Protein AF-A0A9W8P048-F1 (afdb_monomer)

Foldseek 3Di:
DDADPNFDKDWDWDQDQPPP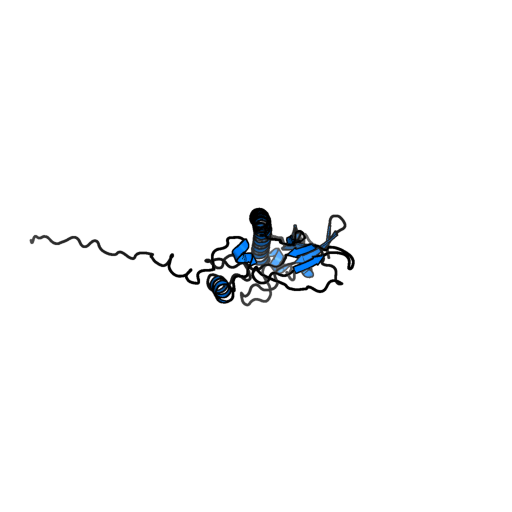DRRQAQVRRVVQLVLQVVVLVVCQVVVVVLVVLCVVLVNDDDPQEDEFDKDKDKDDCDPVFDDVVNVDGNVSLVPDDPVRSIHIIMITGDADPPWDFPDDDDDDPFGWTFADDPPDHTHTYTHPGADEACVQPSGRRHPHVVVVLVCLVPDDDDVSCVSSVHDRRDSPPPPPPPPPPPDPDDDDDDDDDDD

Sequence (211 aa):
MIIIDSKEWAAKRFWNVGDGDHLVSPNRNHSEIVNEVIRLCQLGRLLSAFMDQAKESQVSISTDLKVTDFRVAFEDPGQNGPSPASGVSDLVYTGLDPTKQYITWLLEPMRPKALATTKWSVFADLQTTRSGGVTGSGDYVLFDIMTHTLAGQSGVGDHGLEGIQKFCDMHVCSNKCKNLGLSPISRTLAAENSDCGDSDNDSDSQNKTSL

pLDDT: mean 77.7, std 18.54, range [27.17, 96.06]

InterPro domains:
  IPR004166 Alpha-type protein kinase, alpha-kinase domain [PF02816] (121-177)
  IPR011009 Protein kinase-like domain superfamily [SSF56112] (118-186)

Radius of gyration: 24.64 Å; Cα contacts (8 Å, |Δi|>4): 268; chains: 1; bounding box: 80×26×81 Å

Nearest PDB structures (foldseek):
  4kuj-assembly2_B  TM=5.713E-01  e=3.424E-02  Entamoeba histolytica HM-1:IMSS-B

Structure (mmCIF, N/CA/C/O backbone):
data_AF-A0A9W8P048-F1
#
_entry.id   AF-A0A9W8P048-F1
#
loop_
_atom_site.group_PDB
_atom_site.id
_atom_site.type_symbol
_atom_site.label_atom_id
_atom_site.label_alt_id
_atom_site.label_comp_id
_atom_site.label_asym_id
_atom_site.label_entity_id
_atom_site.label_seq_id
_atom_site.pdbx_PDB_ins_code
_atom_site.Cartn_x
_atom_site.Cartn_y
_atom_site.Cartn_z
_atom_site.occupancy
_atom_site.B_iso_or_equiv
_atom_site.auth_seq_id
_atom_site.auth_comp_id
_atom_site.auth_asym_id
_atom_site.auth_atom_id
_atom_site.pdbx_PDB_model_num
ATOM 1 N N . MET A 1 1 ? 19.706 -4.590 0.541 1.00 70.88 1 MET A N 1
ATOM 2 C CA . MET A 1 1 ? 19.605 -3.801 1.785 1.00 70.88 1 MET A CA 1
ATOM 3 C C . MET A 1 1 ? 20.096 -2.410 1.460 1.00 70.88 1 MET A C 1
ATOM 5 O O . MET A 1 1 ? 21.171 -2.307 0.883 1.00 70.88 1 MET A O 1
ATOM 9 N N . ILE A 1 2 ? 19.305 -1.382 1.744 1.00 85.56 2 ILE A N 1
ATOM 10 C CA . ILE A 1 2 ? 19.664 0.019 1.489 1.00 85.56 2 ILE A CA 1
ATOM 11 C C . ILE A 1 2 ? 19.778 0.708 2.849 1.00 85.56 2 ILE A C 1
ATOM 13 O O . ILE A 1 2 ? 18.962 0.437 3.726 1.00 85.56 2 ILE A O 1
ATOM 17 N N . ILE A 1 3 ? 20.781 1.561 3.051 1.00 89.44 3 ILE A N 1
ATOM 18 C CA . ILE A 1 3 ? 20.927 2.335 4.290 1.00 89.44 3 ILE A CA 1
ATOM 19 C C . ILE A 1 3 ? 20.571 3.788 3.985 1.00 89.44 3 ILE A C 1
ATOM 21 O O . ILE A 1 3 ? 21.179 4.397 3.108 1.00 89.44 3 ILE A O 1
ATOM 25 N N . ILE A 1 4 ? 19.581 4.332 4.695 1.00 88.50 4 ILE A N 1
ATOM 26 C CA . ILE A 1 4 ? 19.146 5.732 4.573 1.00 88.50 4 ILE A CA 1
ATOM 27 C C . ILE A 1 4 ? 18.871 6.257 5.980 1.00 88.50 4 ILE A C 1
ATOM 29 O O . ILE A 1 4 ? 18.197 5.585 6.762 1.00 88.50 4 ILE A O 1
ATOM 33 N N . ASP A 1 5 ? 19.405 7.435 6.309 1.00 90.56 5 ASP A N 1
ATOM 34 C CA . ASP A 1 5 ? 19.297 8.074 7.631 1.00 90.56 5 ASP A CA 1
ATOM 35 C C . ASP A 1 5 ? 19.736 7.148 8.787 1.00 90.56 5 ASP A C 1
ATOM 37 O O . ASP A 1 5 ? 19.099 7.074 9.838 1.00 90.56 5 ASP A O 1
ATOM 41 N N . SER A 1 6 ? 20.810 6.381 8.556 1.00 88.81 6 SER A N 1
ATOM 42 C CA . SER A 1 6 ? 21.342 5.333 9.449 1.00 88.81 6 SER A CA 1
ATOM 43 C C . SER A 1 6 ? 20.362 4.199 9.806 1.00 88.81 6 SER A C 1
ATOM 45 O O . SER A 1 6 ? 20.636 3.420 10.717 1.00 88.81 6 SER A O 1
ATOM 47 N N . LYS A 1 7 ? 19.245 4.060 9.078 1.00 87.94 7 LYS A N 1
ATOM 48 C CA . LYS A 1 7 ? 18.316 2.922 9.165 1.00 87.94 7 LYS A CA 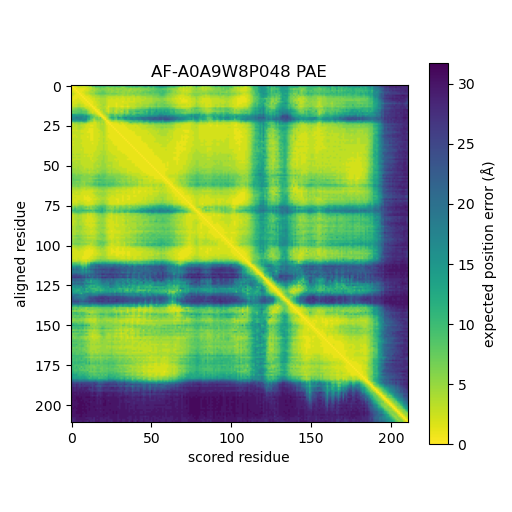1
ATOM 49 C C . LYS A 1 7 ? 18.543 1.948 8.006 1.00 87.94 7 LYS A C 1
ATOM 51 O O . LYS A 1 7 ? 18.826 2.375 6.887 1.00 87.94 7 LYS A O 1
ATOM 56 N N . GLU A 1 8 ? 18.349 0.654 8.253 1.00 91.50 8 GLU A N 1
ATOM 57 C CA . GLU A 1 8 ? 18.292 -0.373 7.206 1.00 91.50 8 GLU A CA 1
ATOM 58 C C . GLU A 1 8 ? 16.889 -0.451 6.587 1.00 91.50 8 GLU A C 1
ATOM 60 O O . GLU A 1 8 ? 15.885 -0.530 7.297 1.00 91.50 8 GLU A O 1
ATOM 65 N N . TRP A 1 9 ? 16.831 -0.485 5.256 1.00 92.81 9 TRP A N 1
ATOM 66 C CA . TRP A 1 9 ? 15.609 -0.595 4.465 1.00 92.81 9 TRP A CA 1
ATOM 67 C C . TRP A 1 9 ? 15.643 -1.842 3.571 1.00 92.81 9 TRP A C 1
ATOM 69 O O . TRP A 1 9 ? 16.649 -2.156 2.914 1.00 92.81 9 TRP A O 1
ATOM 79 N N . ALA A 1 10 ? 14.510 -2.537 3.525 1.00 91.62 10 ALA A N 1
ATOM 80 C CA . ALA A 1 10 ? 14.204 -3.571 2.552 1.00 91.62 10 ALA A CA 1
ATOM 81 C C . ALA A 1 10 ? 13.553 -2.922 1.323 1.00 91.62 10 ALA A C 1
ATOM 83 O O . ALA A 1 10 ? 12.590 -2.172 1.461 1.00 91.62 10 ALA A O 1
ATOM 84 N N . ALA A 1 11 ? 14.074 -3.219 0.131 1.00 92.88 11 ALA A N 1
ATOM 85 C CA . ALA A 1 11 ? 13.483 -2.791 -1.131 1.00 92.88 11 ALA A CA 1
ATOM 86 C C . ALA A 1 11 ? 12.572 -3.902 -1.673 1.00 92.88 11 ALA A C 1
ATOM 88 O O . ALA A 1 11 ? 13.010 -5.043 -1.834 1.00 92.88 11 ALA A O 1
ATOM 89 N N . LYS A 1 12 ? 11.312 -3.558 -1.934 1.00 91.62 12 LYS A N 1
ATOM 90 C CA . LYS A 1 12 ? 10.262 -4.410 -2.494 1.00 91.62 12 LYS A CA 1
ATOM 91 C C . LYS A 1 12 ? 9.943 -3.984 -3.927 1.00 91.62 12 LYS A C 1
ATOM 93 O O . LYS A 1 12 ? 9.902 -2.792 -4.238 1.00 91.62 12 LYS A O 1
ATOM 98 N N . ARG A 1 13 ? 9.642 -4.973 -4.766 1.00 91.00 13 ARG A N 1
ATOM 99 C CA . ARG A 1 13 ? 9.028 -4.822 -6.090 1.00 91.00 13 ARG A CA 1
ATOM 100 C C . ARG A 1 13 ? 8.081 -5.993 -6.348 1.00 91.00 13 ARG A C 1
ATOM 102 O O . ARG A 1 13 ? 8.223 -7.040 -5.716 1.00 91.00 13 ARG A O 1
ATOM 109 N N . PHE A 1 14 ? 7.164 -5.849 -7.296 1.00 88.62 14 PHE A N 1
ATOM 110 C CA . PHE A 1 14 ? 6.306 -6.950 -7.728 1.00 88.62 14 PHE A CA 1
ATOM 111 C C . PHE A 1 14 ? 7.073 -7.890 -8.673 1.00 88.62 14 PHE A C 1
ATOM 113 O O . PHE A 1 14 ? 7.832 -7.447 -9.547 1.00 88.62 14 PHE A O 1
ATOM 120 N N . TRP A 1 15 ? 6.883 -9.197 -8.470 1.00 80.81 15 TRP A N 1
ATOM 121 C CA . TRP A 1 15 ? 7.473 -10.271 -9.284 1.00 80.81 15 TRP A CA 1
ATOM 122 C C . TRP A 1 15 ? 6.462 -10.877 -10.270 1.00 80.81 15 TRP A C 1
ATOM 124 O O . TRP A 1 15 ? 6.792 -11.095 -11.430 1.00 80.81 15 TRP A O 1
ATOM 134 N N . ASN A 1 16 ? 5.217 -11.062 -9.823 1.00 81.44 16 ASN A N 1
ATOM 135 C CA . ASN A 1 16 ? 4.052 -11.506 -10.593 1.00 81.44 16 ASN A CA 1
ATOM 136 C C . ASN A 1 16 ? 2.813 -10.739 -10.077 1.00 81.44 16 ASN A C 1
ATOM 138 O O . ASN A 1 16 ? 2.794 -10.360 -8.903 1.00 81.44 16 ASN A O 1
ATOM 142 N N . VAL A 1 17 ? 1.809 -10.494 -10.930 1.00 82.06 17 VAL A N 1
ATOM 143 C CA . VAL A 1 17 ? 0.556 -9.792 -10.556 1.00 82.06 17 VAL A CA 1
ATOM 144 C C . VAL A 1 17 ? -0.716 -10.565 -10.945 1.00 82.06 17 VAL A C 1
ATOM 146 O O . VAL A 1 17 ? -1.789 -9.975 -11.038 1.00 82.06 17 VAL A O 1
ATOM 149 N N . GLY A 1 18 ? -0.615 -11.882 -11.159 1.00 76.06 18 GLY A N 1
ATOM 150 C CA . GLY A 1 18 ? -1.744 -12.752 -11.527 1.00 76.06 18 GLY A CA 1
ATOM 151 C C . GLY A 1 18 ? -2.111 -12.779 -13.019 1.00 76.06 18 GLY A C 1
ATOM 152 O O . GLY A 1 18 ? -3.047 -13.472 -13.398 1.00 76.06 18 GLY A O 1
ATOM 153 N N . ASP A 1 19 ? -1.359 -12.081 -13.869 1.00 75.56 19 ASP A N 1
ATOM 154 C CA . ASP A 1 19 ? -1.543 -11.956 -15.325 1.00 75.56 19 ASP A CA 1
ATOM 155 C C . ASP A 1 19 ? -0.954 -13.118 -16.154 1.00 75.56 19 ASP A C 1
ATOM 157 O O . ASP A 1 19 ? -1.107 -13.159 -17.371 1.00 75.56 19 ASP A O 1
ATOM 161 N N . GLY A 1 20 ? -0.321 -14.091 -15.494 1.00 68.31 20 GLY A N 1
ATOM 162 C CA . GLY A 1 20 ? 0.263 -15.292 -16.104 1.00 68.31 20 GLY A CA 1
ATOM 163 C C . GLY A 1 20 ? 1.777 -15.216 -16.317 1.00 68.31 20 GLY A C 1
ATOM 164 O O . GLY A 1 20 ? 2.446 -16.244 -16.218 1.00 68.31 20 GLY A O 1
ATOM 165 N N . ASP A 1 21 ? 2.337 -14.019 -16.499 1.00 68.00 21 ASP A N 1
ATOM 166 C CA . ASP A 1 21 ? 3.779 -13.823 -16.679 1.00 68.00 21 ASP A CA 1
ATOM 167 C C . ASP A 1 21 ? 4.545 -13.801 -15.348 1.00 68.00 21 ASP A C 1
ATOM 169 O O . ASP A 1 21 ? 4.159 -13.166 -14.367 1.00 68.00 21 ASP A O 1
ATOM 173 N N . HIS A 1 22 ? 5.698 -14.467 -15.303 1.00 68.12 22 HIS A N 1
ATOM 174 C CA . HIS A 1 22 ? 6.568 -14.496 -14.118 1.00 68.12 22 HIS A CA 1
ATOM 175 C C . HIS A 1 22 ? 7.505 -13.278 -13.996 1.00 68.12 22 HIS A C 1
ATOM 177 O O . HIS A 1 22 ? 8.418 -13.310 -13.173 1.00 68.12 22 HIS A O 1
ATOM 183 N N . LEU A 1 23 ? 7.320 -12.231 -14.810 1.00 76.75 23 LEU A N 1
ATOM 184 C CA . LEU A 1 23 ? 8.153 -11.028 -14.778 1.00 76.75 23 LEU A CA 1
ATOM 185 C C . LEU A 1 23 ? 7.333 -9.757 -15.041 1.00 76.75 23 LEU A C 1
ATOM 187 O O . LEU A 1 23 ? 7.048 -9.393 -16.179 1.00 76.75 23 LEU A O 1
ATOM 191 N N . VAL A 1 24 ? 7.013 -9.032 -13.972 1.00 86.25 24 VAL A N 1
ATOM 192 C CA . VAL A 1 24 ? 6.276 -7.760 -14.056 1.00 86.25 24 VAL A CA 1
ATOM 193 C C . VAL A 1 24 ? 7.135 -6.673 -14.714 1.00 86.25 24 VAL A C 1
ATOM 195 O O . VAL A 1 24 ? 8.222 -6.337 -14.226 1.00 86.25 24 VAL A O 1
ATOM 198 N N . SER A 1 25 ? 6.625 -6.075 -15.795 1.00 89.94 25 SER A N 1
ATOM 199 C CA . SER A 1 25 ? 7.308 -4.993 -16.519 1.00 89.94 25 SER A CA 1
ATOM 200 C C . SER A 1 25 ? 7.541 -3.750 -15.636 1.00 89.94 25 SER A C 1
ATOM 202 O O . SER A 1 25 ? 6.763 -3.511 -14.707 1.00 89.94 25 SER A O 1
ATOM 204 N N . PRO A 1 26 ? 8.568 -2.914 -15.906 1.00 92.06 26 PRO A N 1
ATOM 205 C CA . PRO A 1 26 ? 8.867 -1.736 -15.081 1.00 92.06 26 PRO A CA 1
ATOM 206 C C . PRO A 1 26 ? 7.666 -0.795 -14.894 1.00 92.06 26 PRO A C 1
ATOM 208 O O . PRO A 1 26 ? 7.371 -0.400 -13.766 1.00 92.06 26 PRO A O 1
ATOM 211 N N . ASN A 1 27 ? 6.907 -0.537 -15.967 1.00 91.38 27 ASN A N 1
ATOM 212 C CA . ASN A 1 27 ? 5.682 0.270 -15.930 1.00 91.38 27 ASN A CA 1
ATOM 213 C C . ASN A 1 27 ? 4.573 -0.369 -15.071 1.00 91.38 27 ASN A C 1
ATOM 215 O O . ASN A 1 27 ? 3.946 0.321 -14.270 1.00 91.38 27 ASN A O 1
ATOM 219 N N . ARG A 1 28 ? 4.339 -1.686 -15.189 1.00 91.19 28 ARG A N 1
ATOM 220 C CA . ARG A 1 28 ? 3.312 -2.392 -14.399 1.00 91.19 28 ARG A CA 1
ATOM 221 C C . ARG A 1 28 ? 3.686 -2.439 -12.911 1.00 91.19 28 ARG A C 1
ATOM 223 O O . ARG A 1 28 ? 2.830 -2.224 -12.058 1.00 91.19 28 ARG A O 1
ATOM 230 N N . ASN A 1 29 ? 4.969 -2.646 -12.609 1.00 93.38 29 ASN A N 1
ATOM 231 C CA . ASN A 1 29 ? 5.518 -2.605 -11.252 1.00 93.38 29 ASN A CA 1
ATOM 232 C C . ASN A 1 29 ? 5.404 -1.203 -10.632 1.00 93.38 29 ASN A C 1
ATOM 234 O O . ASN A 1 29 ? 5.044 -1.086 -9.465 1.00 93.38 29 ASN A O 1
ATOM 238 N N . HIS A 1 30 ? 5.652 -0.143 -11.411 1.00 94.00 30 HIS A N 1
ATOM 239 C CA . HIS A 1 30 ? 5.421 1.233 -10.972 1.00 94.00 30 HIS A CA 1
ATOM 240 C C . HIS A 1 30 ? 3.957 1.454 -10.560 1.00 94.00 30 HIS A C 1
ATOM 242 O O . HIS A 1 30 ? 3.711 1.923 -9.451 1.00 94.00 30 HIS A O 1
ATOM 248 N N . SER A 1 31 ? 2.988 1.055 -11.395 1.00 93.38 31 SER A N 1
ATOM 249 C CA . SER A 1 31 ? 1.559 1.178 -11.067 1.00 93.38 31 SER A CA 1
ATOM 250 C C . SER A 1 31 ? 1.174 0.446 -9.778 1.00 93.38 31 SER A C 1
ATOM 252 O O . SER A 1 31 ? 0.487 1.024 -8.943 1.00 93.38 31 SER A O 1
ATOM 254 N N . GLU A 1 32 ? 1.637 -0.789 -9.567 1.00 93.56 32 GLU A N 1
ATOM 255 C CA . GLU A 1 32 ? 1.292 -1.534 -8.345 1.00 93.56 32 GLU A CA 1
ATOM 256 C C . GLU A 1 32 ? 2.017 -1.023 -7.088 1.00 93.56 32 GLU A C 1
ATOM 258 O O . GLU A 1 32 ? 1.462 -1.090 -5.992 1.00 93.56 32 GLU A O 1
ATOM 263 N N . ILE A 1 33 ? 3.207 -0.421 -7.215 1.00 94.50 33 ILE A N 1
ATOM 264 C CA . ILE A 1 33 ? 3.838 0.299 -6.094 1.00 94.50 33 ILE A CA 1
ATOM 265 C C . ILE A 1 33 ? 3.066 1.584 -5.766 1.00 94.50 33 ILE A C 1
ATOM 267 O O . ILE A 1 33 ? 2.888 1.896 -4.590 1.00 94.50 33 ILE A O 1
ATOM 271 N N . VAL A 1 34 ? 2.559 2.309 -6.769 1.00 94.00 34 VAL A N 1
ATOM 272 C CA . VAL A 1 34 ? 1.671 3.464 -6.546 1.00 94.00 34 VAL A CA 1
ATOM 273 C C . VAL A 1 34 ? 0.373 3.028 -5.854 1.00 94.00 34 VAL A C 1
ATOM 275 O O . VAL A 1 34 ? -0.044 3.687 -4.901 1.00 94.00 34 VAL A O 1
ATOM 278 N N . ASN A 1 35 ? -0.215 1.893 -6.248 1.00 90.81 35 ASN A N 1
ATOM 279 C CA . ASN A 1 35 ? -1.375 1.309 -5.568 1.00 90.81 35 ASN A CA 1
ATOM 280 C C . ASN A 1 35 ? -1.072 0.994 -4.093 1.00 90.81 35 ASN A C 1
ATOM 282 O O . ASN A 1 35 ? -1.814 1.431 -3.215 1.00 90.81 35 ASN A O 1
ATOM 286 N N . GLU A 1 36 ? 0.040 0.314 -3.790 1.00 92.56 36 GLU A N 1
ATOM 287 C CA . GLU A 1 36 ? 0.414 -0.005 -2.403 1.00 92.56 36 GLU A CA 1
ATOM 288 C C . GLU A 1 36 ? 0.686 1.254 -1.563 1.00 92.56 36 GLU A C 1
ATOM 290 O O . GLU A 1 36 ? 0.221 1.354 -0.430 1.00 92.56 36 GLU A O 1
ATOM 295 N N . VAL A 1 37 ? 1.343 2.271 -2.129 1.00 93.62 37 VAL A N 1
ATOM 296 C CA . VAL A 1 37 ? 1.520 3.579 -1.473 1.00 93.62 37 VAL A CA 1
ATOM 297 C C . VAL A 1 37 ? 0.172 4.234 -1.158 1.00 93.62 37 VAL A C 1
ATOM 299 O O . VAL A 1 37 ? -0.015 4.759 -0.059 1.00 93.62 37 VAL A O 1
ATOM 302 N N . ILE A 1 38 ? -0.796 4.166 -2.078 1.00 91.31 38 ILE A N 1
ATOM 303 C CA . ILE A 1 38 ? -2.160 4.659 -1.844 1.00 91.31 38 ILE A CA 1
ATOM 304 C C . ILE A 1 38 ? -2.841 3.856 -0.724 1.00 91.31 38 ILE A C 1
ATOM 306 O O . ILE A 1 38 ? -3.434 4.471 0.167 1.00 91.31 38 ILE A O 1
ATOM 310 N N . ARG A 1 39 ? -2.714 2.521 -0.703 1.00 89.69 39 ARG A N 1
ATOM 311 C CA . ARG A 1 39 ? -3.262 1.656 0.360 1.00 89.69 39 ARG A CA 1
ATOM 312 C C . ARG A 1 39 ? -2.660 1.978 1.730 1.00 89.69 39 ARG A C 1
ATOM 314 O O . ARG A 1 39 ? -3.413 2.163 2.685 1.00 89.69 39 ARG A O 1
ATOM 321 N N . LEU A 1 40 ? -1.341 2.152 1.834 1.00 92.00 40 LEU A N 1
ATOM 322 C CA . LEU A 1 40 ? -0.666 2.550 3.078 1.00 92.00 40 LEU A CA 1
ATOM 323 C C . LEU A 1 40 ? -1.087 3.959 3.544 1.00 92.00 40 LEU A C 1
ATOM 325 O O . LEU A 1 40 ? -1.362 4.166 4.730 1.00 92.00 40 LEU A O 1
ATOM 329 N N . CYS A 1 41 ? -1.233 4.922 2.626 1.00 92.44 41 CYS A N 1
ATOM 330 C CA . CYS A 1 41 ? -1.775 6.250 2.940 1.00 92.44 41 CYS A CA 1
ATOM 331 C C . CYS A 1 41 ? -3.236 6.203 3.425 1.00 92.44 41 CYS A C 1
ATOM 333 O O . CYS A 1 41 ? -3.599 6.926 4.358 1.00 92.44 41 CYS A O 1
ATOM 335 N N . GLN A 1 42 ? -4.081 5.374 2.806 1.00 89.62 42 GLN A N 1
ATOM 336 C CA . GLN A 1 42 ? -5.472 5.170 3.218 1.00 89.62 42 GLN A CA 1
ATOM 337 C C . GLN A 1 42 ? -5.545 4.502 4.595 1.00 89.62 42 GLN A C 1
ATOM 339 O O . GLN A 1 42 ? -6.267 4.992 5.464 1.00 89.62 42 GLN A O 1
ATOM 344 N N . LEU A 1 43 ? -4.744 3.458 4.833 1.00 90.19 43 LEU A N 1
ATOM 345 C CA . LEU A 1 43 ? -4.640 2.773 6.121 1.00 90.19 43 LEU A CA 1
ATOM 346 C C . LEU A 1 43 ? -4.257 3.735 7.250 1.00 90.19 43 LEU A C 1
ATOM 348 O O . LEU A 1 43 ? -4.869 3.684 8.311 1.00 90.19 43 LEU A O 1
ATOM 352 N N . GLY A 1 44 ? -3.308 4.650 7.024 1.00 91.50 44 GLY A N 1
ATOM 353 C CA . GLY A 1 44 ? -2.923 5.652 8.026 1.00 91.50 44 GLY A CA 1
ATOM 354 C C . GLY A 1 44 ? -4.081 6.570 8.433 1.00 91.50 44 GLY A C 1
ATOM 355 O O . GLY A 1 44 ? -4.287 6.826 9.620 1.00 91.50 44 GLY A O 1
ATOM 356 N N . ARG A 1 45 ? -4.888 7.013 7.460 1.00 91.56 45 ARG A N 1
ATOM 357 C CA . ARG A 1 45 ? -6.081 7.844 7.705 1.00 91.56 45 ARG A CA 1
ATOM 358 C C . ARG A 1 45 ? -7.186 7.062 8.418 1.00 91.56 45 ARG A C 1
ATOM 360 O O . ARG A 1 45 ? -7.753 7.561 9.387 1.00 91.56 45 ARG A O 1
ATOM 367 N N . LEU A 1 46 ? -7.460 5.836 7.967 1.00 90.88 46 LEU A N 1
ATOM 368 C CA . LEU A 1 46 ? -8.465 4.949 8.560 1.00 90.88 46 LEU A CA 1
ATOM 369 C C . LEU A 1 46 ? -8.094 4.547 9.993 1.00 90.88 46 LEU A C 1
ATOM 371 O O . LEU A 1 46 ? -8.962 4.538 10.859 1.00 90.88 46 LEU A O 1
ATOM 375 N N . LEU A 1 47 ? -6.813 4.275 10.264 1.00 91.25 47 LEU A N 1
ATOM 376 C CA . LEU A 1 47 ? -6.320 3.960 11.604 1.00 91.25 47 LEU A CA 1
ATOM 377 C C . LEU A 1 47 ? -6.464 5.156 12.554 1.00 91.25 47 LEU A C 1
ATOM 379 O O . LEU A 1 47 ? -6.901 4.957 13.682 1.00 91.25 47 LEU A O 1
ATOM 383 N N . SER A 1 48 ? -6.165 6.385 12.107 1.00 92.62 48 SER A N 1
ATOM 384 C CA . SER A 1 48 ? -6.404 7.589 12.922 1.00 92.62 48 SER A CA 1
ATOM 385 C C . SER A 1 48 ? -7.887 7.734 13.265 1.00 92.62 48 SER A C 1
ATOM 387 O O . SER A 1 48 ? -8.238 7.728 14.440 1.00 92.62 48 SER A O 1
ATOM 389 N N . ALA A 1 49 ? -8.766 7.747 12.256 1.00 92.00 49 ALA A N 1
ATOM 390 C CA . ALA A 1 49 ? -10.208 7.887 12.467 1.00 92.00 49 ALA A CA 1
ATOM 391 C C . ALA A 1 49 ? -10.791 6.770 13.357 1.00 92.00 49 ALA A C 1
ATOM 393 O O . ALA A 1 49 ? -11.669 7.021 14.178 1.00 92.00 49 ALA A O 1
ATOM 394 N N . PHE A 1 50 ? -10.270 5.543 13.246 1.00 91.81 50 PHE A N 1
ATOM 395 C CA . PHE A 1 50 ? -10.627 4.427 14.122 1.00 91.81 50 PHE A CA 1
ATOM 396 C C . PHE A 1 50 ? -10.175 4.640 15.576 1.00 91.81 50 PHE A C 1
ATOM 398 O O . PHE A 1 50 ? -10.938 4.338 16.492 1.00 91.81 50 PHE A O 1
ATOM 405 N N . MET A 1 51 ? -8.970 5.175 15.807 1.00 93.00 51 MET A N 1
ATOM 406 C CA . MET A 1 51 ? -8.489 5.518 17.153 1.00 93.00 51 MET A CA 1
ATOM 407 C C . MET A 1 51 ? -9.308 6.646 17.782 1.00 93.00 51 MET A C 1
ATOM 409 O O . MET A 1 51 ? -9.662 6.559 18.960 1.00 93.00 51 MET A O 1
ATOM 413 N N . ASP A 1 52 ? -9.640 7.673 17.001 1.00 93.62 52 ASP A N 1
ATOM 414 C CA . ASP A 1 52 ? -10.454 8.802 17.448 1.00 93.62 52 ASP A CA 1
ATOM 415 C C . ASP A 1 52 ? -11.881 8.337 17.802 1.00 93.62 52 ASP A C 1
ATOM 417 O O . ASP A 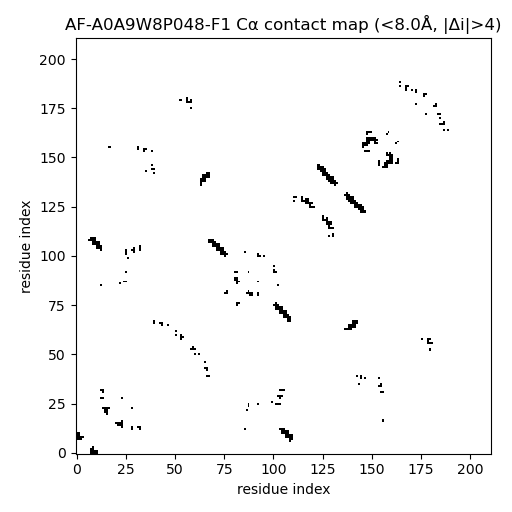1 52 ? -12.322 8.532 18.937 1.00 93.62 52 ASP A O 1
ATOM 421 N N . GLN A 1 53 ? -12.542 7.575 16.919 1.00 93.19 53 GLN A N 1
ATOM 422 C CA . GLN A 1 53 ? -13.846 6.955 17.199 1.00 93.19 53 GLN A CA 1
ATOM 423 C C . GLN A 1 53 ? -13.795 6.026 18.422 1.00 93.19 53 GLN A C 1
ATOM 425 O O . GLN A 1 53 ? -14.711 6.036 19.246 1.00 93.19 53 GLN A O 1
ATOM 430 N N . ALA A 1 54 ? -12.742 5.217 18.576 1.00 92.81 54 ALA A N 1
ATOM 431 C CA . ALA A 1 54 ? -12.593 4.322 19.722 1.00 92.81 54 ALA A CA 1
ATOM 432 C C . ALA A 1 54 ? -12.458 5.088 21.043 1.00 92.81 54 ALA A C 1
ATOM 434 O O . ALA A 1 54 ? -13.081 4.712 22.037 1.00 92.81 54 ALA A O 1
ATOM 435 N N . LYS A 1 55 ? -11.701 6.188 21.043 1.00 93.44 55 LYS A N 1
ATOM 436 C CA . LYS A 1 55 ? -11.531 7.089 22.186 1.00 93.44 55 LYS A CA 1
ATOM 437 C C . LYS A 1 55 ? -12.843 7.780 22.567 1.00 93.44 55 LYS A C 1
ATOM 439 O O . LYS A 1 55 ? -13.189 7.785 23.746 1.00 93.44 55 LYS A O 1
ATOM 444 N N . GLU A 1 56 ? -13.587 8.308 21.595 1.00 94.12 56 GLU A N 1
ATOM 445 C CA . GLU A 1 56 ? -14.914 8.907 21.816 1.00 94.12 56 GLU A CA 1
ATOM 446 C C . GLU A 1 56 ? -15.920 7.883 22.357 1.00 94.12 56 GLU A C 1
ATOM 448 O O . GLU A 1 56 ? -16.632 8.151 23.323 1.00 94.12 56 GLU A O 1
ATOM 453 N N . SER A 1 57 ? -15.901 6.667 21.807 1.00 93.75 57 SER A N 1
ATOM 454 C CA . SER A 1 57 ? -16.766 5.550 22.218 1.00 93.75 57 SER A CA 1
ATOM 455 C C . SER A 1 57 ? -16.301 4.848 23.509 1.00 93.75 57 SER A C 1
ATOM 457 O O . SER A 1 57 ? -16.870 3.828 23.898 1.00 93.75 57 SER A O 1
ATOM 459 N N . GLN A 1 58 ? -15.239 5.343 24.159 1.00 93.25 58 GLN A N 1
ATOM 460 C CA . GLN A 1 58 ? -14.599 4.756 25.350 1.00 93.25 58 GLN A CA 1
ATOM 461 C C . GLN A 1 58 ? -14.173 3.277 25.187 1.00 93.25 58 GLN A C 1
ATOM 463 O O . GLN A 1 58 ? -14.042 2.524 26.157 1.00 93.25 58 GLN A O 1
ATOM 468 N N . VAL A 1 59 ? -13.913 2.841 23.952 1.00 91.62 59 VAL A N 1
ATOM 469 C CA . VAL A 1 59 ? -13.473 1.483 23.626 1.00 91.62 59 VAL A CA 1
ATOM 470 C C . VAL A 1 59 ? -11.959 1.387 23.755 1.00 91.62 59 VAL A C 1
ATOM 472 O O . VAL A 1 59 ? -11.212 1.956 22.967 1.00 91.62 59 VAL A O 1
ATOM 475 N N . SER A 1 60 ? -11.492 0.584 24.713 1.00 89.81 60 SER A N 1
ATOM 476 C CA . SER A 1 60 ? -10.068 0.260 24.833 1.00 89.81 60 SER A CA 1
ATOM 477 C C . SER A 1 60 ? -9.554 -0.437 23.562 1.00 89.81 60 SER A C 1
ATOM 479 O O . SER A 1 60 ? -9.976 -1.552 23.224 1.00 89.81 60 SER A O 1
ATOM 481 N N . ILE A 1 61 ? -8.635 0.237 22.874 1.00 87.19 61 ILE A N 1
ATOM 482 C CA . ILE A 1 61 ? -7.858 -0.214 21.715 1.00 87.19 61 ILE A CA 1
ATOM 483 C C . ILE A 1 61 ? -6.370 -0.019 22.049 1.00 87.19 61 ILE A C 1
ATOM 485 O O . ILE A 1 61 ? -6.018 0.814 22.885 1.00 87.19 61 ILE A O 1
ATOM 489 N N . SER A 1 62 ? -5.501 -0.822 21.436 1.00 84.81 62 SER A N 1
ATOM 490 C CA . SER A 1 62 ? -4.058 -0.792 21.684 1.00 84.81 62 SER A CA 1
ATOM 491 C C . SER A 1 62 ? -3.421 0.439 21.028 1.00 84.81 62 SER A C 1
ATOM 493 O O . SER A 1 62 ? -3.419 0.556 19.805 1.00 84.81 62 SER A O 1
ATOM 495 N N . THR A 1 63 ? -2.890 1.373 21.823 1.00 82.50 63 THR A N 1
ATOM 496 C CA . THR A 1 63 ? -2.333 2.662 21.350 1.00 82.50 63 THR A CA 1
ATOM 497 C C . THR A 1 63 ? -0.954 2.546 20.686 1.00 82.50 63 THR A C 1
ATOM 499 O O . THR A 1 63 ? -0.327 3.549 20.357 1.00 82.50 63 THR A O 1
ATOM 502 N N . ASP A 1 64 ? -0.458 1.322 20.539 1.00 83.88 64 ASP A N 1
ATOM 503 C CA . ASP A 1 64 ? 0.826 0.932 19.960 1.00 83.88 64 ASP A CA 1
ATOM 504 C C . ASP A 1 64 ? 0.684 0.386 18.520 1.00 83.88 64 ASP A C 1
ATOM 506 O O . ASP A 1 64 ? 1.681 0.050 17.881 1.00 83.88 64 ASP A O 1
ATOM 510 N N . LEU A 1 65 ? -0.540 0.351 17.974 1.00 86.00 65 LEU A N 1
ATOM 511 C CA . LEU A 1 65 ? -0.816 0.095 16.555 1.00 86.00 65 LEU A CA 1
ATOM 512 C C . LEU A 1 65 ? -0.344 1.263 15.678 1.00 86.00 65 LEU A C 1
ATOM 514 O O . LEU A 1 65 ? -0.752 2.407 15.885 1.00 86.00 65 LEU A O 1
ATOM 518 N N . LYS A 1 66 ? 0.481 0.973 14.666 1.00 89.31 66 LYS A N 1
ATOM 519 C CA . LYS A 1 66 ? 1.039 1.963 13.726 1.00 89.31 66 LYS A CA 1
ATOM 520 C C . LYS A 1 66 ? 1.076 1.395 12.310 1.00 89.31 66 LYS A C 1
ATOM 522 O O . LYS A 1 66 ? 1.247 0.194 12.131 1.00 89.31 66 LYS A O 1
ATOM 527 N N . VAL A 1 67 ? 0.969 2.246 11.293 1.00 90.06 67 VAL A N 1
ATOM 528 C CA . VAL A 1 67 ? 1.306 1.860 9.908 1.00 90.06 67 VAL A CA 1
ATOM 529 C C . VAL A 1 67 ? 2.826 1.856 9.750 1.00 90.06 67 VAL A C 1
ATOM 531 O O . VAL A 1 67 ? 3.513 2.614 10.438 1.00 90.06 67 VAL A O 1
ATOM 534 N N . THR A 1 68 ? 3.367 1.006 8.876 1.00 90.69 68 THR A N 1
ATOM 535 C CA . THR A 1 68 ? 4.794 1.050 8.540 1.00 90.69 68 THR A CA 1
ATOM 536 C C . THR A 1 68 ? 5.207 2.420 7.988 1.00 90.69 68 THR A C 1
ATOM 538 O O . THR A 1 68 ? 4.502 3.028 7.185 1.00 90.69 68 THR A O 1
ATOM 541 N N . ASP A 1 69 ? 6.384 2.887 8.407 1.00 92.25 69 ASP A N 1
ATOM 542 C CA . ASP A 1 69 ? 7.153 3.897 7.670 1.00 92.25 69 ASP A CA 1
ATOM 543 C C . ASP A 1 69 ? 7.470 3.313 6.278 1.00 92.25 69 ASP A C 1
ATOM 545 O O . ASP A 1 69 ? 7.692 2.103 6.149 1.00 92.25 69 ASP A O 1
ATOM 549 N N . PHE A 1 70 ? 7.447 4.141 5.236 1.00 94.88 70 PHE A N 1
ATOM 550 C CA . PHE A 1 70 ? 7.742 3.716 3.870 1.00 94.88 70 PHE A CA 1
ATOM 551 C C . PHE A 1 70 ? 8.298 4.870 3.031 1.00 94.88 70 PHE A C 1
ATOM 553 O O . PHE A 1 70 ? 8.029 6.044 3.291 1.00 94.88 70 PHE A O 1
ATOM 560 N N . ARG A 1 71 ? 9.061 4.542 1.985 1.00 95.62 71 ARG A N 1
ATOM 561 C CA . ARG A 1 71 ? 9.521 5.502 0.967 1.00 95.62 71 ARG A CA 1
ATOM 562 C C . ARG A 1 71 ? 9.389 4.896 -0.424 1.00 95.62 71 ARG A C 1
ATOM 564 O O . ARG A 1 71 ? 9.520 3.688 -0.580 1.00 95.62 71 ARG A O 1
ATOM 571 N N . VAL A 1 72 ? 9.186 5.729 -1.439 1.00 96.00 72 VAL A N 1
ATOM 572 C CA . VAL A 1 72 ? 9.367 5.318 -2.839 1.00 96.00 72 VAL A CA 1
ATOM 573 C C . VAL A 1 72 ? 10.782 5.688 -3.256 1.00 96.00 72 VAL A C 1
ATOM 575 O O . VAL A 1 72 ? 11.223 6.810 -3.009 1.00 96.00 72 VAL A O 1
ATOM 578 N N . ALA A 1 73 ? 11.485 4.755 -3.886 1.00 95.31 73 ALA A N 1
ATOM 579 C CA . ALA A 1 73 ? 12.767 5.006 -4.526 1.00 95.31 73 ALA A CA 1
ATOM 580 C C . ALA A 1 73 ? 12.673 4.739 -6.030 1.00 95.31 73 ALA A C 1
ATOM 582 O O . ALA A 1 73 ? 11.932 3.864 -6.483 1.00 95.31 73 ALA A O 1
ATOM 583 N N . PHE A 1 74 ? 13.455 5.497 -6.791 1.00 94.12 74 PHE A N 1
ATOM 584 C CA . PHE A 1 74 ? 13.644 5.309 -8.220 1.00 94.12 74 PHE A CA 1
ATOM 585 C C . PHE A 1 74 ? 15.103 4.935 -8.441 1.00 94.12 74 PHE A C 1
ATOM 587 O O . PHE A 1 74 ? 16.008 5.668 -8.049 1.00 94.12 74 PHE A O 1
ATOM 594 N N . GLU A 1 75 ? 15.318 3.765 -9.021 1.00 92.44 75 GLU A N 1
ATOM 595 C CA . GLU A 1 75 ? 16.611 3.346 -9.532 1.00 92.44 75 GLU A CA 1
ATOM 596 C C . GLU A 1 75 ? 16.771 3.937 -10.936 1.00 92.44 75 GLU A C 1
ATOM 598 O O . GLU A 1 75 ? 15.958 3.653 -11.820 1.00 92.44 75 GLU A O 1
ATOM 603 N N . ASP A 1 76 ? 17.814 4.748 -11.117 1.00 87.62 76 ASP A N 1
ATOM 604 C CA . ASP A 1 76 ? 18.369 5.120 -12.420 1.00 87.62 76 ASP A CA 1
ATOM 605 C C . ASP A 1 76 ? 19.661 4.307 -12.640 1.00 87.62 76 ASP A C 1
ATOM 607 O O . ASP A 1 76 ? 20.711 4.641 -12.081 1.00 87.62 76 ASP A O 1
ATOM 611 N N . PRO A 1 77 ? 19.589 3.205 -13.406 1.00 81.94 77 PRO A N 1
ATOM 612 C CA . PRO A 1 77 ? 20.739 2.430 -13.871 1.00 81.94 77 PRO A CA 1
ATOM 613 C C . PRO A 1 77 ? 21.890 3.205 -14.533 1.00 81.94 77 PRO A C 1
ATOM 615 O O . PRO A 1 77 ? 23.028 2.718 -14.543 1.00 81.94 77 PRO A O 1
ATOM 618 N N . GLY A 1 78 ? 21.628 4.373 -15.130 1.00 79.69 78 GLY A N 1
ATOM 619 C CA . GLY A 1 78 ? 22.600 5.093 -15.950 1.00 79.69 78 GLY A CA 1
ATOM 620 C C . GLY A 1 78 ? 23.243 4.196 -17.019 1.00 79.69 78 GLY A C 1
ATOM 621 O O . GLY A 1 78 ? 22.555 3.545 -17.802 1.00 79.69 78 GLY A O 1
ATOM 622 N N . GLN A 1 79 ? 24.580 4.143 -17.042 1.00 76.12 79 GLN A N 1
ATOM 623 C CA . GLN A 1 79 ? 25.351 3.288 -17.963 1.00 76.12 79 GLN A CA 1
ATOM 624 C C . GLN A 1 79 ? 25.684 1.886 -17.416 1.00 76.12 79 GLN A C 1
ATOM 626 O O . GLN A 1 79 ? 26.291 1.098 -18.134 1.00 76.12 79 GLN A O 1
ATOM 631 N N . ASN A 1 80 ? 25.326 1.560 -16.168 1.00 83.81 80 ASN A N 1
ATOM 632 C CA . ASN A 1 80 ? 25.735 0.298 -15.531 1.00 83.81 80 ASN A CA 1
ATOM 633 C C . ASN A 1 80 ? 24.756 -0.869 -15.761 1.00 83.81 80 ASN A C 1
ATOM 635 O O . ASN A 1 80 ? 25.051 -1.987 -15.341 1.00 83.81 80 ASN A O 1
ATOM 639 N N . GLY A 1 81 ? 23.614 -0.609 -16.404 1.00 87.50 81 GLY A N 1
ATOM 640 C CA . GLY A 1 81 ? 22.521 -1.573 -16.544 1.00 87.50 81 GLY A CA 1
ATOM 641 C C . GLY A 1 81 ? 21.697 -1.738 -15.256 1.00 87.50 81 GLY A C 1
ATOM 642 O O . GLY A 1 81 ? 22.138 -1.317 -14.179 1.00 87.50 81 GLY A O 1
ATOM 643 N N . PRO A 1 82 ? 20.467 -2.282 -15.330 1.00 92.81 82 PRO A N 1
ATOM 644 C CA . PRO A 1 82 ? 19.641 -2.519 -14.151 1.00 92.81 82 PRO A CA 1
ATOM 645 C C . PRO A 1 82 ? 20.323 -3.396 -13.104 1.00 92.81 82 PRO A C 1
ATOM 647 O O . PRO A 1 82 ? 21.005 -4.372 -13.422 1.00 92.81 82 PRO A O 1
ATOM 650 N N . SER A 1 83 ? 20.076 -3.104 -11.828 1.00 91.31 83 SER A N 1
ATOM 651 C CA . SER A 1 83 ? 20.560 -3.942 -10.737 1.00 91.31 83 SER A CA 1
ATOM 652 C C . SER A 1 83 ? 20.043 -5.382 -10.887 1.00 91.31 83 SER A C 1
ATOM 654 O O . SER A 1 83 ? 18.862 -5.583 -11.194 1.00 91.31 83 SER A O 1
ATOM 656 N N . PRO A 1 84 ? 20.857 -6.418 -10.597 1.00 90.44 84 PRO A N 1
ATOM 657 C CA . PRO A 1 84 ? 20.408 -7.812 -10.673 1.00 90.44 84 PRO A CA 1
ATOM 658 C C . PRO A 1 84 ? 19.195 -8.123 -9.784 1.00 90.44 84 PRO A C 1
ATOM 660 O O . PRO A 1 84 ? 18.410 -9.014 -10.093 1.00 90.44 84 PRO A O 1
ATOM 663 N N . ALA A 1 85 ? 19.010 -7.362 -8.698 1.00 88.38 85 ALA A N 1
ATOM 664 C CA . ALA A 1 85 ? 17.844 -7.463 -7.823 1.00 88.38 85 ALA A CA 1
ATOM 665 C C . ALA A 1 85 ? 16.530 -7.066 -8.520 1.00 88.38 85 ALA A C 1
ATOM 667 O O . ALA A 1 85 ? 15.463 -7.527 -8.117 1.00 88.38 85 ALA A O 1
ATOM 668 N N . SER A 1 86 ? 16.590 -6.222 -9.555 1.00 89.31 86 SER A N 1
ATOM 669 C CA . SER A 1 86 ? 15.412 -5.800 -10.310 1.00 89.31 86 SER A CA 1
ATOM 670 C C . SER A 1 86 ? 14.828 -6.913 -11.186 1.00 89.31 86 SER A C 1
ATOM 672 O O . SER A 1 86 ? 13.632 -6.874 -11.467 1.00 89.31 86 SER A O 1
ATOM 674 N N . GLY A 1 87 ? 15.644 -7.871 -11.646 1.00 89.06 87 GLY A N 1
ATOM 675 C CA . GLY A 1 87 ? 15.262 -8.858 -12.664 1.00 89.06 87 GLY A CA 1
ATOM 676 C C . GLY A 1 87 ? 14.994 -8.275 -14.064 1.00 89.06 87 GLY A C 1
ATOM 677 O O . GLY A 1 87 ? 14.551 -9.003 -14.949 1.00 89.06 87 GLY A O 1
ATOM 678 N N . VAL A 1 88 ? 15.238 -6.979 -14.283 1.00 90.12 88 VAL A N 1
ATOM 679 C CA . VAL A 1 88 ? 15.052 -6.306 -15.577 1.00 90.12 88 VAL A CA 1
ATOM 680 C C . VAL A 1 88 ? 16.340 -6.431 -16.390 1.00 90.12 88 VAL A C 1
ATOM 682 O O . VAL A 1 88 ? 17.422 -6.192 -15.869 1.00 90.12 88 VAL A O 1
ATOM 685 N N . SER A 1 89 ? 16.241 -6.805 -17.667 1.00 91.50 89 SER A N 1
ATOM 686 C CA . SER A 1 89 ? 17.400 -6.842 -18.570 1.00 91.50 89 SER A CA 1
ATOM 687 C C . SER A 1 89 ? 17.662 -5.479 -19.213 1.00 91.50 89 SER A C 1
ATOM 689 O O . SER A 1 89 ? 16.734 -4.686 -19.394 1.00 91.50 89 SER A O 1
ATOM 691 N N . ASP A 1 90 ? 18.903 -5.237 -19.644 1.00 91.56 90 ASP A N 1
ATOM 692 C CA . ASP A 1 90 ? 19.287 -4.020 -20.374 1.00 91.56 90 ASP A CA 1
ATOM 693 C C . ASP A 1 90 ? 18.393 -3.763 -21.591 1.00 91.56 90 ASP A C 1
ATOM 695 O O . ASP A 1 90 ? 17.999 -2.628 -21.841 1.00 91.56 90 ASP A O 1
ATOM 699 N N . LEU A 1 91 ? 18.009 -4.817 -22.320 1.00 90.94 91 LEU A N 1
ATOM 700 C CA . LEU A 1 91 ? 17.129 -4.722 -23.488 1.00 90.94 91 LEU A CA 1
ATOM 701 C C . LEU A 1 91 ? 15.719 -4.229 -23.117 1.00 90.94 91 LEU A C 1
ATOM 703 O O . LEU A 1 91 ? 15.147 -3.404 -23.825 1.00 90.94 91 LEU A O 1
ATOM 707 N N . VAL A 1 92 ? 15.166 -4.699 -21.994 1.00 90.19 92 VAL A N 1
ATOM 708 C CA . VAL A 1 92 ? 13.852 -4.247 -21.505 1.00 90.19 92 VAL A CA 1
ATOM 709 C C . VAL A 1 92 ? 13.929 -2.817 -20.966 1.00 90.19 92 VAL A C 1
ATOM 711 O O . VAL A 1 92 ? 13.003 -2.045 -21.187 1.00 90.19 92 VAL A O 1
ATOM 714 N N . TYR A 1 93 ? 15.024 -2.449 -20.294 1.00 91.06 93 TYR A N 1
ATOM 715 C CA . TYR A 1 93 ? 15.225 -1.107 -19.739 1.00 91.06 93 TYR A CA 1
ATOM 716 C C . TYR A 1 93 ? 15.488 -0.045 -20.820 1.00 91.06 93 TYR A C 1
ATOM 718 O O . TYR A 1 93 ? 14.873 1.023 -20.811 1.00 91.06 93 TYR A O 1
ATOM 726 N N . THR A 1 94 ? 16.354 -0.345 -21.791 1.00 90.75 94 THR A N 1
ATOM 727 C CA . THR A 1 94 ? 16.646 0.545 -22.931 1.00 90.75 94 THR A CA 1
ATOM 728 C C . THR A 1 94 ? 15.462 0.686 -23.890 1.00 90.75 94 THR A C 1
ATOM 730 O O . THR A 1 94 ? 15.339 1.721 -24.539 1.00 90.75 94 THR A O 1
ATOM 733 N N . GLY A 1 95 ? 14.558 -0.301 -23.931 1.00 90.62 95 GLY A N 1
ATOM 734 C CA . GLY A 1 95 ? 13.282 -0.242 -24.653 1.00 90.62 95 GLY A CA 1
ATOM 735 C C . GLY A 1 95 ? 12.144 0.512 -23.945 1.00 90.62 95 GLY A C 1
ATOM 736 O O . GLY A 1 95 ? 11.028 0.527 -24.465 1.00 90.62 95 GLY A O 1
ATOM 737 N N . LEU A 1 96 ? 12.376 1.112 -22.770 1.00 89.69 96 LEU A N 1
ATOM 738 C CA . LEU A 1 96 ? 11.381 1.956 -22.095 1.00 89.69 96 LEU A CA 1
ATOM 739 C C . LEU A 1 96 ? 11.217 3.322 -22.785 1.00 89.69 96 LEU A C 1
ATOM 741 O O . LEU A 1 96 ? 12.130 3.850 -23.415 1.00 89.69 96 LEU A O 1
ATOM 745 N N . ASP A 1 97 ? 10.046 3.928 -22.581 1.00 89.94 97 ASP A N 1
ATOM 746 C CA . ASP A 1 97 ? 9.808 5.363 -22.780 1.00 89.94 97 ASP A CA 1
ATOM 747 C C . ASP A 1 97 ? 10.879 6.167 -22.006 1.00 89.94 97 ASP A C 1
ATOM 749 O O . ASP A 1 97 ? 10.956 6.003 -20.786 1.00 89.94 97 ASP A O 1
ATOM 753 N N . PRO A 1 98 ? 11.688 7.038 -22.649 1.00 88.50 98 PRO A N 1
ATOM 754 C CA . PRO A 1 98 ? 12.736 7.808 -21.970 1.00 88.50 98 PRO A CA 1
ATOM 755 C C . PRO A 1 98 ? 12.234 8.676 -20.807 1.00 88.50 98 PRO A C 1
ATOM 757 O O . PRO A 1 98 ? 12.998 8.983 -19.898 1.00 88.50 98 PRO A O 1
ATOM 760 N N . THR A 1 99 ? 10.947 9.047 -20.784 1.00 88.19 99 THR A N 1
ATOM 761 C CA . THR A 1 99 ? 10.334 9.783 -19.660 1.00 88.19 99 THR A CA 1
ATOM 762 C C . THR A 1 99 ? 9.995 8.893 -18.454 1.00 88.19 99 THR A C 1
ATOM 764 O O . THR A 1 99 ? 9.653 9.397 -17.383 1.00 88.19 99 THR A O 1
ATOM 767 N N . LYS A 1 100 ? 10.093 7.568 -18.620 1.00 86.31 100 LYS A N 1
ATOM 768 C CA . LYS A 1 100 ? 9.806 6.518 -17.627 1.00 86.31 100 LYS A CA 1
ATOM 769 C C . LYS A 1 100 ? 10.931 5.478 -17.539 1.00 86.31 100 LYS A C 1
ATOM 771 O O . LYS A 1 100 ? 10.713 4.357 -17.082 1.00 86.31 100 LYS A O 1
ATOM 776 N N . GLN A 1 101 ? 12.132 5.837 -17.988 1.00 90.44 101 GLN A N 1
ATOM 777 C CA . GLN A 1 101 ? 13.317 4.985 -17.960 1.00 90.44 101 GLN A CA 1
ATOM 778 C C . GLN A 1 101 ? 13.917 4.976 -16.544 1.00 90.44 101 GLN A C 1
ATOM 780 O O . GLN A 1 101 ? 14.922 5.611 -16.259 1.00 90.44 101 GLN A O 1
ATOM 785 N N . TYR A 1 102 ? 13.224 4.290 -15.634 1.00 92.12 102 TYR A N 1
ATOM 786 C CA . TYR A 1 102 ? 13.607 4.065 -14.240 1.00 92.12 102 TYR A CA 1
ATOM 787 C C . TYR A 1 102 ? 12.969 2.770 -13.721 1.00 92.12 102 TYR A C 1
ATOM 789 O O . TYR A 1 102 ? 12.022 2.243 -14.309 1.00 92.12 102 TYR A O 1
ATOM 797 N N . ILE A 1 103 ? 13.441 2.267 -12.578 1.00 93.69 103 ILE A N 1
ATOM 798 C CA . ILE A 1 103 ? 12.812 1.136 -11.880 1.00 93.69 103 ILE A CA 1
ATOM 799 C C . ILE A 1 103 ? 12.339 1.605 -10.503 1.00 93.69 103 ILE A C 1
ATOM 801 O O . ILE A 1 103 ? 13.120 2.074 -9.678 1.00 93.69 103 ILE A O 1
ATOM 805 N N . THR A 1 104 ? 11.029 1.525 -10.263 1.00 95.88 104 THR A N 1
ATOM 806 C CA . THR A 1 104 ? 10.418 1.942 -8.993 1.00 95.88 104 THR A CA 1
ATOM 807 C C . THR A 1 104 ? 10.515 0.839 -7.940 1.00 95.88 104 THR A C 1
ATOM 809 O O . THR A 1 104 ? 10.257 -0.332 -8.226 1.00 95.88 104 THR A O 1
ATOM 812 N N . TRP A 1 105 ? 10.828 1.240 -6.710 1.00 96.06 105 TRP A N 1
ATOM 813 C CA . TRP A 1 105 ? 10.955 0.388 -5.532 1.00 96.06 105 TRP A CA 1
ATOM 814 C C . TRP A 1 105 ? 10.142 0.956 -4.366 1.00 96.06 105 TRP A C 1
ATOM 816 O O . TRP A 1 105 ? 10.203 2.156 -4.090 1.00 96.06 105 TRP A O 1
ATOM 826 N N . LEU A 1 106 ? 9.435 0.090 -3.638 1.00 95.50 106 LEU A N 1
ATOM 827 C CA . LEU A 1 106 ? 8.872 0.420 -2.327 1.00 95.50 106 LEU A CA 1
ATOM 828 C C . LEU A 1 106 ? 9.907 0.072 -1.254 1.00 95.50 106 LEU A C 1
ATOM 830 O O . LEU A 1 106 ? 10.393 -1.055 -1.208 1.00 95.50 106 LEU A O 1
ATOM 834 N N . LEU A 1 107 ? 10.256 1.021 -0.392 1.00 94.62 107 LEU A N 1
ATOM 835 C CA . LEU A 1 107 ? 11.179 0.815 0.719 1.00 94.62 107 LEU A CA 1
ATOM 836 C C . LEU A 1 107 ? 10.411 0.749 2.038 1.00 94.62 107 LEU A C 1
ATOM 838 O O . LEU A 1 107 ? 9.686 1.684 2.366 1.00 94.62 107 LEU A O 1
ATOM 842 N N . GLU A 1 108 ? 10.647 -0.296 2.829 1.00 90.56 108 GLU A N 1
ATOM 843 C CA . GLU A 1 108 ? 10.182 -0.421 4.220 1.00 90.56 108 GLU A CA 1
ATOM 844 C C . GLU A 1 108 ? 11.376 -0.581 5.176 1.00 90.56 108 GLU A C 1
ATOM 846 O O . GLU A 1 108 ? 12.393 -1.161 4.778 1.00 90.56 108 GLU A O 1
ATOM 851 N N . PRO A 1 109 ? 11.281 -0.145 6.447 1.00 89.88 109 PRO A N 1
ATOM 852 C CA . PRO A 1 109 ? 12.270 -0.468 7.469 1.00 89.88 109 PRO A CA 1
ATOM 853 C C . PRO A 1 109 ? 12.468 -1.981 7.600 1.00 89.88 109 PRO A C 1
ATOM 855 O O . PRO A 1 109 ? 11.509 -2.753 7.692 1.00 89.88 109 PRO A O 1
ATOM 858 N N . MET A 1 110 ? 13.725 -2.420 7.634 1.00 84.38 110 MET A N 1
ATOM 859 C CA . MET A 1 110 ? 14.055 -3.839 7.710 1.00 84.38 110 MET A CA 1
ATOM 860 C C . MET A 1 110 ? 13.627 -4.429 9.066 1.00 84.38 110 MET A C 1
ATOM 862 O O . MET A 1 110 ? 14.136 -4.054 10.123 1.00 84.38 110 MET A O 1
ATOM 866 N N . ARG A 1 111 ? 12.661 -5.359 9.039 1.00 75.38 111 ARG A N 1
ATOM 867 C CA . ARG A 1 111 ? 12.054 -5.939 10.250 1.00 75.38 111 ARG A CA 1
ATOM 868 C C . ARG A 1 111 ? 13.063 -6.813 11.030 1.00 75.38 111 ARG A C 1
ATOM 870 O O . ARG A 1 111 ? 13.750 -7.631 10.410 1.00 75.38 111 ARG A O 1
ATOM 877 N N . PRO A 1 112 ? 13.155 -6.706 12.375 1.00 69.25 112 PRO A N 1
ATOM 878 C CA . PRO A 1 112 ? 14.087 -7.510 13.169 1.00 69.25 112 PRO A CA 1
ATOM 879 C C . PRO A 1 112 ? 13.817 -9.018 13.061 1.00 69.25 112 PRO A C 1
ATOM 881 O O . PRO A 1 112 ? 12.748 -9.497 13.432 1.00 69.25 112 PRO A O 1
ATOM 884 N N . LYS A 1 113 ? 14.826 -9.792 12.640 1.00 62.78 113 LYS A N 1
ATOM 885 C CA . LYS A 1 113 ? 14.729 -11.251 12.396 1.00 62.78 113 LYS A CA 1
ATOM 886 C C . LYS A 1 113 ? 14.375 -12.110 13.627 1.00 62.78 113 LYS A C 1
ATOM 888 O O . LYS A 1 113 ? 14.176 -13.310 13.480 1.00 62.78 113 LYS A O 1
ATOM 893 N N . ALA A 1 114 ? 14.344 -11.528 14.826 1.00 51.94 114 ALA A N 1
ATOM 894 C CA . ALA A 1 114 ? 14.186 -12.234 16.100 1.00 51.94 114 ALA A CA 1
ATOM 895 C C . ALA A 1 114 ? 12.750 -12.228 16.668 1.00 51.94 114 ALA A C 1
ATOM 897 O O . ALA A 1 114 ? 12.514 -12.844 17.705 1.00 51.94 114 ALA A O 1
ATOM 898 N N . LEU A 1 115 ? 11.797 -11.533 16.033 1.00 52.56 115 LEU A N 1
ATOM 899 C CA . LEU A 1 115 ? 10.429 -11.378 16.543 1.00 52.56 115 LEU A CA 1
ATOM 900 C C . LEU A 1 115 ? 9.424 -12.078 15.619 1.00 52.56 115 LEU A C 1
ATOM 902 O O . LEU A 1 115 ? 9.068 -11.568 14.559 1.00 52.56 115 LEU A O 1
ATOM 906 N N . ALA A 1 116 ? 8.972 -13.266 16.031 1.00 46.97 116 ALA A N 1
ATOM 907 C CA . ALA A 1 116 ? 7.950 -14.030 15.318 1.00 46.97 116 ALA A CA 1
ATOM 908 C C . ALA A 1 116 ? 6.599 -13.290 15.303 1.00 46.97 116 ALA A C 1
ATOM 910 O O . ALA A 1 116 ? 6.184 -12.698 16.301 1.00 46.97 116 ALA A O 1
ATOM 911 N N . THR A 1 117 ? 5.896 -13.336 14.170 1.00 44.91 117 THR A N 1
ATOM 912 C CA . THR A 1 117 ? 4.671 -12.561 13.936 1.00 44.91 117 THR A CA 1
ATOM 913 C C . THR A 1 117 ? 3.433 -13.224 14.550 1.00 44.91 117 THR A C 1
ATOM 915 O O . THR A 1 117 ? 2.883 -14.198 14.038 1.00 44.91 117 THR A O 1
ATOM 918 N N . THR A 1 118 ? 2.952 -12.675 15.668 1.00 38.09 118 THR A N 1
ATOM 919 C CA . THR A 1 118 ? 1.706 -13.103 16.325 1.00 38.09 118 THR A CA 1
ATOM 920 C C . THR A 1 118 ? 0.485 -12.488 15.631 1.00 38.09 118 THR A C 1
ATOM 922 O O . THR A 1 118 ? 0.051 -11.391 15.988 1.00 38.09 118 THR A O 1
ATOM 925 N N . LYS A 1 119 ? -0.056 -13.190 14.628 1.00 36.59 119 LYS A N 1
ATOM 926 C CA . LYS A 1 119 ? -1.187 -12.739 13.793 1.00 36.59 119 LYS A CA 1
ATOM 927 C C . LYS A 1 119 ? -2.501 -12.577 14.576 1.00 36.59 119 LYS A C 1
ATOM 929 O O . LYS A 1 119 ? -2.988 -13.558 15.129 1.00 36.59 119 LYS A O 1
ATOM 934 N N . TRP A 1 120 ? -3.119 -11.394 14.499 1.00 27.17 120 TRP A N 1
ATOM 935 C CA . TRP A 1 120 ? -4.529 -11.128 14.841 1.00 27.17 120 TRP A CA 1
ATOM 936 C C . TRP A 1 120 ? -5.081 -10.016 13.915 1.00 27.17 120 TRP A C 1
ATOM 938 O O . TRP A 1 120 ? -4.310 -9.186 13.437 1.00 27.17 120 TRP A O 1
ATOM 948 N N . SER A 1 121 ? -6.386 -10.030 13.613 1.00 31.33 121 SER A N 1
ATOM 949 C CA . SER A 1 121 ? -7.000 -9.385 12.419 1.00 31.33 121 SER A CA 1
ATOM 950 C C . SER A 1 121 ? -8.120 -8.381 12.788 1.00 31.33 121 SER A C 1
ATOM 952 O O . SER A 1 121 ? -8.429 -8.248 13.970 1.00 31.33 121 SER A O 1
ATOM 954 N N . VAL A 1 122 ? -8.796 -7.629 11.901 1.00 37.34 122 VAL A N 1
ATOM 955 C CA . VAL A 1 122 ? -8.958 -7.552 10.414 1.00 37.34 122 VAL A CA 1
ATOM 956 C C . VAL A 1 122 ? -8.933 -6.037 10.052 1.00 37.34 122 VAL A C 1
ATOM 958 O O . VAL A 1 122 ? -9.240 -5.250 10.945 1.00 37.34 122 VAL A O 1
ATOM 961 N N . PHE A 1 123 ? -8.598 -5.444 8.892 1.00 47.06 123 PHE A N 1
ATOM 962 C CA . PHE A 1 123 ? -8.517 -5.745 7.441 1.00 47.06 123 PHE A CA 1
ATOM 963 C C . PHE A 1 123 ? -8.069 -7.128 6.927 1.00 47.06 123 PHE A C 1
ATOM 965 O O . PHE A 1 123 ? -7.478 -7.941 7.641 1.00 47.06 123 PHE A O 1
ATOM 972 N N . ALA A 1 124 ? -8.388 -7.373 5.648 1.00 45.75 124 ALA A N 1
ATOM 973 C CA . ALA A 1 124 ? -7.998 -8.558 4.893 1.00 45.75 124 ALA A CA 1
ATOM 974 C C . ALA A 1 124 ? -6.467 -8.646 4.772 1.00 45.75 124 ALA A C 1
ATOM 976 O O . ALA A 1 124 ? -5.806 -7.674 4.414 1.00 45.75 124 ALA A O 1
ATOM 977 N N . ASP A 1 125 ? -5.936 -9.813 5.141 1.00 52.16 125 ASP A N 1
ATOM 978 C CA . ASP A 1 125 ? -4.511 -10.070 5.385 1.00 52.16 125 ASP A CA 1
ATOM 979 C C . ASP A 1 125 ? -3.783 -8.925 6.117 1.00 52.16 125 ASP A C 1
ATOM 981 O O . ASP A 1 125 ? -2.739 -8.452 5.684 1.00 52.16 125 ASP A O 1
ATOM 985 N N . LEU A 1 126 ? -4.325 -8.477 7.263 1.00 58.28 126 LEU A N 1
ATOM 986 C CA . LEU A 1 126 ? -3.543 -7.683 8.218 1.00 58.28 126 LEU A CA 1
ATOM 987 C C . LEU A 1 126 ? -2.297 -8.466 8.648 1.00 58.28 126 LEU A C 1
ATOM 989 O O . LEU A 1 126 ? -2.344 -9.289 9.571 1.00 58.28 126 LEU A O 1
ATOM 993 N N . GLN A 1 127 ? -1.168 -8.166 8.015 1.00 64.31 127 GLN A N 1
ATOM 994 C CA . GLN A 1 127 ? 0.130 -8.637 8.453 1.00 64.31 127 GLN A CA 1
ATOM 995 C C . GLN A 1 127 ? 0.690 -7.661 9.489 1.00 64.31 127 GLN A C 1
ATOM 997 O O . GLN A 1 127 ? 0.737 -6.446 9.287 1.00 64.31 127 GLN A O 1
ATOM 1002 N N . THR A 1 128 ? 1.069 -8.204 10.647 1.00 59.50 128 THR A N 1
ATOM 1003 C CA . THR A 1 128 ? 1.550 -7.421 11.786 1.00 59.50 128 THR A CA 1
ATOM 1004 C C . THR A 1 128 ? 2.898 -7.942 12.265 1.00 59.50 128 THR A C 1
ATOM 1006 O O . THR A 1 128 ? 3.155 -9.148 12.292 1.00 59.50 128 THR A O 1
ATOM 1009 N N . THR A 1 129 ? 3.796 -7.038 12.650 1.00 69.31 129 THR A N 1
ATOM 1010 C CA . THR A 1 129 ? 5.042 -7.383 13.353 1.00 69.31 129 THR A CA 1
ATOM 1011 C C . THR A 1 129 ? 5.163 -6.520 14.593 1.00 69.31 129 THR A C 1
ATOM 1013 O O . THR A 1 129 ? 5.006 -5.302 14.516 1.00 69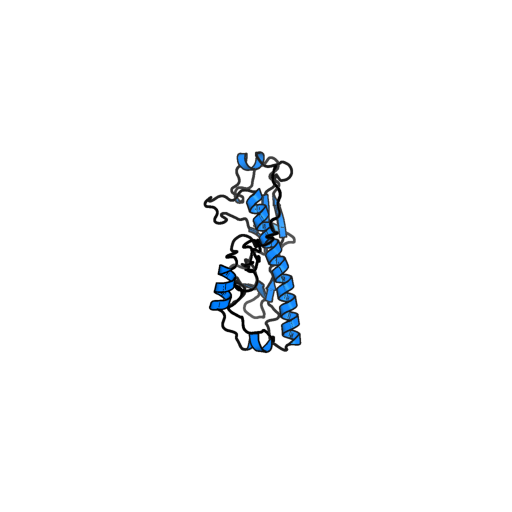.31 129 THR A O 1
ATOM 1016 N N . ARG A 1 130 ? 5.461 -7.149 15.734 1.00 68.25 130 ARG A N 1
ATOM 1017 C CA . ARG A 1 130 ? 5.782 -6.424 16.962 1.00 68.25 130 ARG A CA 1
ATOM 1018 C C . ARG A 1 130 ? 7.203 -5.867 16.863 1.00 68.25 130 ARG A C 1
ATOM 1020 O O . ARG A 1 130 ? 8.131 -6.615 16.574 1.00 68.25 130 ARG A O 1
ATOM 1027 N N . SER A 1 131 ? 7.372 -4.578 17.129 1.00 62.94 131 SER A N 1
ATOM 1028 C CA . SER A 1 131 ? 8.654 -3.875 17.129 1.00 62.94 131 SER A CA 1
ATOM 1029 C C . SER A 1 131 ? 8.986 -3.409 18.547 1.00 62.94 131 SER A C 1
ATOM 1031 O O . SER A 1 131 ? 8.310 -2.546 19.100 1.00 62.94 131 SER A O 1
ATOM 1033 N N . GLY A 1 132 ? 9.999 -4.008 19.175 1.00 57.47 132 GLY A N 1
ATOM 1034 C CA . GLY A 1 132 ? 10.414 -3.650 20.533 1.00 57.47 132 GLY A CA 1
ATOM 1035 C C . GLY A 1 132 ? 11.172 -4.761 21.259 1.00 57.47 132 GLY A C 1
ATOM 1036 O O . GLY A 1 132 ? 11.271 -5.888 20.779 1.00 57.47 132 GLY A O 1
ATOM 1037 N N . GLY A 1 133 ? 11.721 -4.431 22.428 1.00 48.19 133 GLY A N 1
ATOM 1038 C CA . GLY A 1 133 ? 12.432 -5.386 23.281 1.00 48.19 133 GLY A CA 1
ATOM 1039 C C . GLY A 1 133 ? 11.503 -6.373 23.998 1.00 48.19 133 GLY A C 1
ATOM 1040 O O . GLY A 1 133 ? 10.321 -6.107 24.211 1.00 48.19 133 GLY A O 1
ATOM 1041 N N . VAL A 1 134 ? 12.066 -7.506 24.430 1.00 50.97 134 VAL A N 1
ATOM 1042 C CA . VAL A 1 134 ? 11.341 -8.612 25.095 1.00 50.97 134 VAL A CA 1
ATOM 1043 C C . VAL A 1 134 ? 10.633 -8.177 26.393 1.00 50.97 134 VAL A C 1
ATOM 1045 O O . VAL A 1 134 ? 9.637 -8.778 26.785 1.00 50.97 134 VAL A O 1
ATOM 1048 N N . THR A 1 135 ? 11.122 -7.123 27.050 1.00 48.88 135 THR A N 1
ATOM 1049 C CA . THR A 1 135 ? 10.763 -6.721 28.421 1.00 48.88 135 THR A CA 1
ATOM 1050 C C . THR A 1 135 ? 9.835 -5.502 28.532 1.00 48.88 135 THR A C 1
ATOM 1052 O O . THR A 1 135 ? 9.607 -5.028 29.643 1.00 48.88 135 THR A O 1
ATOM 1055 N N . GLY A 1 136 ? 9.282 -4.981 27.429 1.00 46.66 136 GLY A N 1
ATOM 1056 C CA . GLY A 1 136 ? 8.416 -3.791 27.455 1.00 46.66 136 GLY A CA 1
ATOM 1057 C C . GLY A 1 136 ? 7.399 -3.712 26.313 1.00 46.66 136 GLY A C 1
ATOM 1058 O O . GLY A 1 136 ? 7.403 -4.540 25.399 1.00 46.66 136 GLY A O 1
ATOM 1059 N N . SER A 1 137 ? 6.514 -2.712 26.370 1.00 54.22 137 SER A N 1
ATOM 1060 C CA . SER A 1 137 ? 5.571 -2.372 25.292 1.00 54.22 137 SER A CA 1
ATOM 1061 C C . SER A 1 137 ? 6.302 -2.226 23.954 1.00 54.22 137 SER A C 1
ATOM 1063 O O . SER A 1 137 ? 7.309 -1.523 23.880 1.00 54.22 137 SER A O 1
ATOM 1065 N N . GLY A 1 138 ? 5.808 -2.894 22.912 1.00 60.91 138 GLY A N 1
ATOM 1066 C CA . GLY A 1 138 ? 6.396 -2.848 21.574 1.00 60.91 138 GLY A CA 1
ATOM 1067 C C . GLY A 1 138 ? 5.308 -2.671 20.528 1.00 60.91 138 GLY A C 1
ATOM 1068 O O . GLY A 1 138 ? 4.288 -3.347 20.610 1.00 60.91 138 GLY A O 1
ATOM 1069 N N . ASP A 1 139 ? 5.553 -1.781 19.571 1.00 73.81 139 ASP A N 1
ATOM 1070 C CA . ASP A 1 139 ? 4.586 -1.340 18.567 1.00 73.81 139 ASP A CA 1
ATOM 1071 C C . ASP A 1 139 ? 4.104 -2.487 17.676 1.00 73.81 139 ASP A C 1
ATOM 1073 O O . ASP A 1 139 ? 4.914 -3.293 17.220 1.00 73.81 139 ASP A O 1
ATOM 1077 N N . TYR A 1 140 ? 2.813 -2.524 17.350 1.00 79.25 140 TYR A N 1
ATOM 1078 C CA . TYR A 1 140 ? 2.268 -3.413 16.324 1.00 79.25 140 TYR A CA 1
ATOM 1079 C C . TYR A 1 140 ? 2.247 -2.676 14.985 1.00 79.25 140 TYR A C 1
ATOM 1081 O O . TYR A 1 140 ? 1.367 -1.856 14.721 1.00 79.25 140 TYR A O 1
ATOM 1089 N N . VAL A 1 141 ? 3.233 -2.971 14.137 1.00 77.75 141 VAL A N 1
ATOM 1090 C CA . VAL A 1 141 ? 3.371 -2.349 12.816 1.00 77.75 141 VAL A CA 1
ATOM 1091 C C . VAL A 1 141 ? 2.532 -3.113 11.793 1.00 77.75 141 VAL A C 1
ATOM 1093 O O . VAL A 1 141 ? 2.750 -4.312 11.609 1.00 77.75 141 VAL A O 1
ATOM 1096 N N . LEU A 1 142 ? 1.600 -2.414 11.140 1.00 81.38 142 LEU A N 1
ATOM 1097 C CA . LEU A 1 142 ? 0.746 -2.887 10.046 1.00 81.38 142 LEU A CA 1
ATOM 1098 C C . LEU A 1 142 ? 1.405 -2.606 8.682 1.00 81.38 142 LEU A C 1
ATOM 1100 O O . LEU A 1 142 ? 1.897 -1.495 8.456 1.00 81.38 142 LEU A O 1
ATOM 1104 N N . PHE A 1 143 ? 1.392 -3.586 7.777 1.00 78.44 143 PHE A N 1
ATOM 1105 C CA . PHE A 1 143 ? 1.978 -3.520 6.427 1.00 78.44 143 PHE A CA 1
ATOM 1106 C C . PHE A 1 143 ? 1.343 -4.576 5.497 1.00 78.44 143 PHE A C 1
ATOM 1108 O O . PHE A 1 143 ? 0.589 -5.420 5.980 1.00 78.44 143 PHE A O 1
ATOM 1115 N N . ASP A 1 144 ? 1.674 -4.545 4.195 1.00 78.50 144 ASP A N 1
ATOM 1116 C CA . ASP A 1 144 ? 1.233 -5.513 3.164 1.00 78.50 144 ASP A CA 1
ATOM 1117 C C . ASP A 1 144 ? -0.289 -5.787 3.190 1.00 78.50 144 ASP A C 1
ATOM 1119 O O . ASP A 1 144 ? -0.728 -6.937 3.178 1.00 78.50 144 ASP A O 1
ATOM 1123 N N . ILE A 1 145 ? -1.110 -4.732 3.275 1.00 82.88 145 ILE A N 1
ATOM 1124 C CA . ILE A 1 145 ? -2.562 -4.885 3.445 1.00 82.88 145 ILE A CA 1
ATOM 1125 C C . ILE A 1 145 ? -3.301 -5.107 2.121 1.00 82.88 145 ILE A C 1
ATOM 1127 O O . ILE A 1 145 ? -3.045 -4.432 1.123 1.00 82.88 145 ILE A O 1
ATOM 1131 N N . MET A 1 146 ? -4.316 -5.974 2.135 1.00 82.75 146 MET A N 1
ATOM 1132 C CA . MET A 1 146 ? -5.269 -6.073 1.030 1.00 82.75 146 MET A CA 1
ATOM 1133 C C . MET A 1 146 ? -6.521 -5.234 1.301 1.00 82.75 146 MET A C 1
ATOM 1135 O O . MET A 1 146 ? -7.101 -5.256 2.390 1.00 82.75 146 MET A O 1
ATOM 1139 N N . THR A 1 147 ? -6.970 -4.510 0.277 1.00 82.69 147 THR A N 1
ATOM 1140 C CA . THR A 1 147 ? -8.251 -3.797 0.266 1.00 82.69 147 THR A CA 1
ATOM 1141 C C . THR A 1 147 ? -9.096 -4.283 -0.904 1.00 82.69 147 THR A C 1
ATOM 1143 O O . THR A 1 147 ? -8.574 -4.594 -1.976 1.00 82.69 147 THR A O 1
ATOM 1146 N N . HIS A 1 148 ? -10.409 -4.364 -0.697 1.00 83.50 148 HIS A N 1
ATOM 1147 C CA . HIS A 1 148 ? -11.360 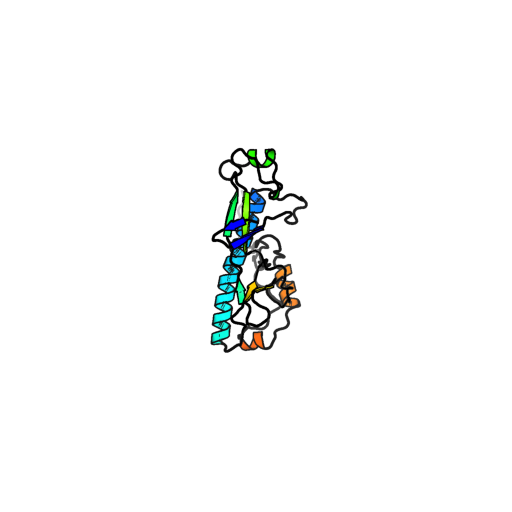-4.755 -1.733 1.00 83.50 148 HIS A CA 1
ATOM 1148 C C . HIS A 1 148 ? -12.250 -3.565 -2.085 1.00 83.50 148 HIS A C 1
ATOM 1150 O O . HIS A 1 148 ? -12.728 -2.867 -1.188 1.00 83.50 148 HIS A O 1
ATOM 1156 N N . THR A 1 149 ? -12.460 -3.314 -3.375 1.00 78.62 149 THR A N 1
ATOM 1157 C CA . THR A 1 149 ? -13.283 -2.199 -3.869 1.00 78.62 149 THR A CA 1
ATOM 1158 C C . THR A 1 149 ? -14.378 -2.713 -4.792 1.00 78.62 149 THR A C 1
ATOM 1160 O O . THR A 1 149 ? -14.188 -3.704 -5.483 1.00 78.62 149 THR A O 1
ATOM 1163 N N . LEU A 1 150 ? -15.527 -2.033 -4.868 1.00 77.69 150 LEU A N 1
ATOM 1164 C CA . LEU A 1 150 ? -16.633 -2.470 -5.740 1.00 77.69 150 LEU A CA 1
ATOM 1165 C C . LEU A 1 150 ? -16.222 -2.612 -7.222 1.00 77.69 150 LEU A C 1
ATOM 1167 O O . LEU A 1 150 ? -16.811 -3.413 -7.939 1.00 77.69 150 LEU A O 1
ATOM 1171 N N . ALA A 1 151 ? -15.196 -1.871 -7.656 1.00 75.19 151 ALA A N 1
ATOM 1172 C CA . ALA A 1 151 ? -14.660 -1.881 -9.016 1.00 75.19 151 ALA A CA 1
ATOM 1173 C C . ALA A 1 151 ? -13.398 -2.756 -9.208 1.00 75.19 151 ALA A C 1
ATOM 1175 O O . ALA A 1 151 ? -12.843 -2.761 -10.302 1.00 75.19 151 ALA A O 1
ATOM 1176 N N . GLY A 1 152 ? -12.915 -3.470 -8.180 1.00 77.88 152 GLY A N 1
ATOM 1177 C CA . GLY A 1 152 ? -11.748 -4.361 -8.298 1.00 77.88 152 GLY A CA 1
ATOM 1178 C C . GLY A 1 152 ? -10.413 -3.655 -8.596 1.00 77.88 152 GLY A C 1
ATOM 1179 O O . GLY A 1 152 ? -9.527 -4.251 -9.201 1.00 77.88 152 GLY A O 1
ATOM 1180 N N . GLN A 1 153 ? -10.276 -2.375 -8.232 1.00 81.19 153 GLN A N 1
ATOM 1181 C CA . GLN A 1 153 ? -9.212 -1.482 -8.714 1.00 81.19 153 GLN A CA 1
ATOM 1182 C C . GLN A 1 153 ? -8.180 -1.043 -7.653 1.00 81.19 153 GLN A C 1
ATOM 1184 O O . GLN A 1 153 ? -7.422 -0.109 -7.900 1.00 81.19 153 GLN A O 1
ATOM 1189 N N . SER A 1 154 ? -8.115 -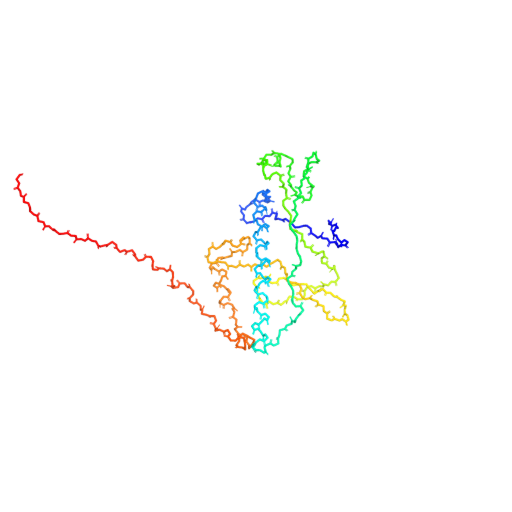1.680 -6.475 1.00 80.31 154 SER A N 1
ATOM 1190 C CA . SER A 1 154 ? -7.119 -1.340 -5.436 1.00 80.31 154 SER A CA 1
ATOM 1191 C C . SER A 1 154 ? -5.691 -1.829 -5.731 1.00 80.31 154 SER A C 1
ATOM 1193 O O . SER A 1 154 ? -4.775 -1.543 -4.955 1.00 80.31 154 SER A O 1
ATOM 1195 N N . GLY A 1 155 ? -5.502 -2.578 -6.821 1.00 83.94 155 GLY A N 1
ATOM 1196 C CA . GLY A 1 155 ? -4.256 -3.245 -7.197 1.00 83.94 155 GLY A CA 1
ATOM 1197 C C . GLY A 1 155 ? -4.282 -4.751 -6.929 1.00 83.94 155 GLY A C 1
ATOM 1198 O O . GLY A 1 155 ? -5.342 -5.352 -6.749 1.00 83.94 155 GLY A O 1
ATOM 1199 N N . VAL A 1 156 ? -3.102 -5.377 -6.888 1.00 85.56 156 VAL A N 1
ATOM 1200 C CA . VAL A 1 156 ? -2.970 -6.816 -6.577 1.00 85.56 156 VAL A CA 1
ATOM 1201 C C . VAL A 1 156 ? -3.676 -7.146 -5.258 1.00 85.56 156 VAL A C 1
ATOM 1203 O O . VAL A 1 156 ? -3.432 -6.480 -4.249 1.00 85.56 156 VAL A O 1
ATOM 1206 N N . GLY A 1 157 ? -4.521 -8.182 -5.276 1.00 84.69 157 GLY A N 1
ATOM 1207 C CA . GLY A 1 157 ? -5.304 -8.645 -4.125 1.00 84.69 157 GLY A CA 1
ATOM 1208 C C . GLY A 1 157 ? -6.742 -8.114 -4.053 1.00 84.69 157 GLY A C 1
ATOM 1209 O O . GLY A 1 157 ? -7.494 -8.544 -3.176 1.00 84.69 157 GLY A O 1
ATOM 1210 N N . ASP A 1 158 ? -7.167 -7.218 -4.951 1.00 84.25 158 ASP A N 1
ATOM 1211 C CA . ASP A 1 158 ? -8.561 -6.764 -4.991 1.00 84.25 158 ASP A CA 1
ATOM 1212 C C . ASP A 1 158 ? -9.495 -7.837 -5.585 1.00 84.25 158 ASP A C 1
ATOM 1214 O O . ASP A 1 158 ? -9.618 -7.988 -6.798 1.00 84.25 158 ASP A O 1
ATOM 1218 N N . HIS A 1 159 ? -10.183 -8.582 -4.715 1.00 87.50 159 HIS A N 1
ATOM 1219 C CA . HIS A 1 159 ? -11.224 -9.543 -5.098 1.00 87.50 159 HIS A CA 1
ATOM 1220 C C . HIS A 1 159 ? -12.599 -8.891 -5.354 1.00 87.50 159 HIS A C 1
ATOM 1222 O O . HIS A 1 159 ? -13.619 -9.580 -5.403 1.00 87.50 159 HIS A O 1
ATOM 1228 N N . GLY A 1 160 ? -12.662 -7.568 -5.506 1.00 84.94 160 GLY A N 1
ATOM 1229 C CA . GLY A 1 160 ? -13.868 -6.867 -5.920 1.00 84.94 160 GLY A CA 1
ATOM 1230 C C . GLY A 1 160 ? -15.027 -6.988 -4.924 1.00 84.94 160 GLY A C 1
ATOM 1231 O O . GLY A 1 160 ? -14.845 -7.139 -3.710 1.00 84.94 160 GLY A O 1
ATOM 1232 N N . LEU A 1 161 ? -16.249 -7.004 -5.464 1.00 83.31 161 LEU A N 1
ATOM 1233 C CA . LEU A 1 161 ? -17.467 -7.308 -4.708 1.00 83.31 161 LEU A CA 1
ATOM 1234 C C . LEU A 1 161 ? -17.439 -8.710 -4.063 1.00 83.31 161 LEU A C 1
ATOM 1236 O O . LEU A 1 161 ? -17.979 -8.866 -2.971 1.00 83.31 161 LEU A O 1
ATOM 1240 N N . GLU A 1 162 ? -16.786 -9.711 -4.671 1.00 87.88 162 GLU A N 1
ATOM 1241 C CA . GLU A 1 162 ? -16.665 -11.058 -4.082 1.00 87.88 162 GLU A CA 1
ATOM 1242 C C . GLU A 1 162 ? -15.868 -11.011 -2.770 1.00 87.88 162 GLU A C 1
ATOM 1244 O O . GLU A 1 162 ? -16.306 -11.545 -1.751 1.00 87.88 162 GLU A O 1
ATOM 1249 N N . GLY A 1 163 ? -14.731 -10.307 -2.764 1.00 85.25 163 GLY A N 1
ATOM 1250 C CA . GLY A 1 163 ? -13.911 -10.106 -1.568 1.00 85.25 163 GLY A CA 1
ATOM 1251 C C . GLY A 1 163 ? -14.665 -9.384 -0.448 1.00 85.25 163 GLY A C 1
ATOM 1252 O O . GLY A 1 163 ? -14.557 -9.766 0.719 1.00 85.25 163 GLY A O 1
ATOM 1253 N N . ILE A 1 164 ? -15.471 -8.375 -0.801 1.00 82.38 164 ILE A N 1
ATOM 1254 C CA . ILE A 1 164 ? -16.335 -7.659 0.149 1.00 82.38 164 ILE A CA 1
ATOM 1255 C C . ILE A 1 164 ? -17.405 -8.604 0.715 1.00 82.38 164 ILE A C 1
ATOM 1257 O O . ILE A 1 164 ? -17.497 -8.750 1.934 1.00 82.38 164 ILE A O 1
ATOM 1261 N N . GLN A 1 165 ? -18.165 -9.297 -0.139 1.00 84.56 165 GLN A N 1
ATOM 1262 C CA . GLN A 1 165 ? -19.229 -10.213 0.287 1.00 84.56 165 GLN A CA 1
ATOM 1263 C C . GLN A 1 165 ? -18.684 -11.335 1.182 1.00 84.56 165 GLN A C 1
ATOM 1265 O O . GLN A 1 165 ? -19.250 -11.627 2.232 1.00 84.56 165 GLN A O 1
ATOM 1270 N N . LYS A 1 166 ? -17.528 -11.904 0.830 1.00 88.06 166 LYS A N 1
ATOM 1271 C CA . LYS A 1 166 ? -16.841 -12.939 1.610 1.00 88.06 166 LYS A CA 1
ATOM 1272 C C . LYS A 1 166 ? -16.439 -12.456 3.005 1.00 88.06 166 LYS A C 1
ATOM 1274 O O . LYS A 1 166 ? -16.561 -13.211 3.968 1.00 88.06 166 LYS A O 1
ATOM 1279 N N . PHE A 1 1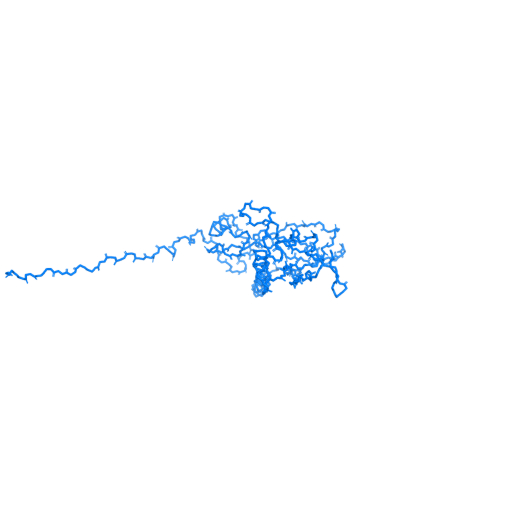67 ? -16.016 -11.197 3.146 1.00 86.88 167 PHE A N 1
ATOM 1280 C CA . PHE A 1 167 ? -15.821 -10.584 4.462 1.00 86.88 167 PHE A CA 1
ATOM 1281 C C . PHE A 1 167 ? -17.153 -10.426 5.215 1.00 86.88 167 PHE A C 1
ATOM 1283 O O . PHE A 1 167 ? -17.226 -10.811 6.382 1.00 86.88 167 PHE A O 1
ATOM 1290 N N . CYS A 1 168 ? -18.212 -9.934 4.562 1.00 85.44 168 CYS A N 1
ATOM 1291 C CA . CYS A 1 168 ? -19.548 -9.794 5.157 1.00 85.44 168 CYS A CA 1
ATOM 1292 C C . CYS A 1 168 ? -20.134 -11.131 5.650 1.00 85.44 168 CYS A C 1
ATOM 1294 O O . CYS A 1 168 ? -20.750 -11.179 6.715 1.00 85.44 168 CYS A O 1
ATOM 1296 N N . ASP A 1 169 ? -19.920 -12.220 4.911 1.00 85.19 169 ASP A N 1
ATOM 1297 C CA . ASP A 1 169 ? -20.434 -13.551 5.245 1.00 85.19 169 ASP A CA 1
ATOM 1298 C C . ASP A 1 169 ? -19.655 -14.219 6.389 1.00 85.19 169 ASP A C 1
ATOM 1300 O O . ASP A 1 169 ? -20.249 -14.940 7.197 1.00 85.19 169 ASP A O 1
ATOM 1304 N N . MET A 1 170 ? -18.343 -13.962 6.483 1.00 85.31 170 MET A N 1
ATOM 1305 C CA . MET A 1 170 ? -17.454 -14.515 7.516 1.00 85.31 170 MET A CA 1
ATOM 1306 C C . MET A 1 170 ? -17.378 -13.670 8.801 1.00 85.31 170 MET A C 1
ATOM 1308 O O . MET A 1 170 ? -16.920 -14.168 9.832 1.00 85.31 170 MET A O 1
ATOM 1312 N N . HIS A 1 171 ? -17.785 -12.398 8.773 1.00 86.75 171 HIS A N 1
ATOM 1313 C CA . HIS A 1 171 ? -17.669 -11.504 9.926 1.00 86.75 171 HIS A CA 1
ATOM 1314 C C . HIS A 1 171 ? -18.734 -11.779 11.001 1.00 86.75 171 HIS A C 1
ATOM 1316 O O . HIS A 1 171 ? -19.936 -11.746 10.745 1.00 86.75 171 HIS A O 1
ATOM 1322 N N . VAL A 1 172 ? -18.293 -11.935 12.254 1.00 88.69 172 VAL A N 1
ATOM 1323 C CA . VAL A 1 172 ? -19.169 -12.010 13.433 1.00 88.69 172 VAL A CA 1
ATOM 1324 C C . VAL A 1 172 ? -18.884 -10.821 14.350 1.00 88.69 172 VAL A C 1
ATOM 1326 O O . VAL A 1 172 ? -17.803 -10.719 14.934 1.00 88.69 172 VAL A O 1
ATOM 1329 N N . CYS A 1 173 ? -19.858 -9.918 14.495 1.00 88.19 173 CYS A N 1
ATOM 1330 C CA . CYS A 1 173 ? -19.689 -8.681 15.256 1.00 88.19 173 CYS A CA 1
ATOM 1331 C C . CYS A 1 173 ? -19.433 -8.949 16.749 1.00 88.19 173 CYS A C 1
ATOM 1333 O O . CYS A 1 173 ? -20.313 -9.398 17.490 1.00 88.19 173 CYS A O 1
ATOM 1335 N N . SER A 1 174 ? -18.229 -8.610 17.210 1.00 87.69 174 SER A N 1
ATOM 1336 C CA . SER A 1 174 ? -17.845 -8.704 18.621 1.00 87.69 174 SER A CA 1
ATOM 1337 C C . SER A 1 174 ? -18.454 -7.578 19.469 1.00 87.69 174 SER A C 1
ATOM 1339 O O . SER A 1 174 ? -18.987 -6.592 18.953 1.00 87.69 174 SER A O 1
ATOM 1341 N N . ASN A 1 175 ? -18.297 -7.659 20.794 1.00 90.31 175 ASN A N 1
ATOM 1342 C CA . ASN A 1 175 ? -18.660 -6.549 21.679 1.00 90.31 175 ASN A CA 1
ATOM 1343 C C . ASN A 1 175 ? -17.849 -5.269 21.392 1.00 90.31 175 ASN A C 1
ATOM 1345 O O . ASN A 1 175 ? -18.369 -4.185 21.620 1.00 90.31 175 ASN A O 1
ATOM 1349 N N . LYS A 1 176 ? -16.632 -5.345 20.821 1.00 89.25 176 LYS A N 1
ATOM 1350 C CA . LYS A 1 176 ? -15.925 -4.129 20.370 1.00 89.25 176 LYS A CA 1
ATOM 1351 C C . LYS A 1 176 ? -16.678 -3.438 19.231 1.00 89.25 176 LYS A C 1
ATOM 1353 O O . LYS A 1 176 ? -16.815 -2.226 19.273 1.00 89.25 176 LYS A O 1
ATOM 1358 N N . CYS A 1 177 ? -17.223 -4.189 18.271 1.00 89.25 177 CYS A N 1
ATOM 1359 C CA . CYS A 1 177 ? -18.007 -3.631 17.163 1.00 89.25 177 CYS A CA 1
ATOM 1360 C C . CYS A 1 177 ? -19.246 -2.881 17.679 1.00 89.25 177 CYS A C 1
ATOM 1362 O O . CYS A 1 177 ? -19.480 -1.741 17.294 1.00 89.25 177 CYS A O 1
ATOM 1364 N N . LYS A 1 178 ? -19.981 -3.495 18.618 1.00 89.50 178 LYS A N 1
ATOM 1365 C CA . LYS A 1 178 ? -21.160 -2.890 19.262 1.00 89.50 178 LYS A CA 1
ATOM 1366 C C . LYS A 1 178 ? -20.803 -1.630 20.050 1.00 89.50 178 LYS A C 1
ATOM 1368 O O . LYS A 1 178 ? -21.470 -0.613 19.908 1.00 89.50 178 LYS A O 1
ATOM 1373 N N . ASN A 1 179 ? -19.740 -1.686 20.854 1.00 90.62 179 ASN A N 1
ATOM 1374 C CA . ASN A 1 179 ? -19.321 -0.552 21.677 1.00 90.62 179 ASN A CA 1
ATOM 1375 C C . ASN A 1 179 ? -18.750 0.606 20.837 1.00 90.62 179 ASN A C 1
ATOM 1377 O O . ASN A 1 179 ? -18.816 1.741 21.280 1.00 90.62 179 ASN A O 1
ATOM 1381 N N . LEU A 1 180 ? -18.235 0.339 19.630 1.00 89.56 180 LEU A N 1
ATOM 1382 C CA . LEU A 1 180 ? -17.842 1.351 18.636 1.00 89.56 180 LEU A CA 1
ATOM 1383 C C . LEU A 1 180 ? -19.041 1.971 17.884 1.00 89.56 180 LEU A C 1
ATOM 1385 O O . LEU A 1 180 ? -18.835 2.721 16.935 1.00 89.56 180 LEU A O 1
ATOM 1389 N N . GLY A 1 181 ? -20.283 1.621 18.239 1.00 88.81 181 GLY A N 1
ATOM 1390 C CA . GLY A 1 181 ? -21.489 2.102 17.557 1.00 88.81 181 GLY A CA 1
ATOM 1391 C C . GLY A 1 181 ? -21.690 1.545 16.142 1.00 88.81 181 GLY A C 1
ATOM 1392 O O . GLY A 1 181 ? -22.557 2.028 15.416 1.00 88.81 181 GLY A O 1
ATOM 1393 N N . LEU A 1 182 ? -20.911 0.537 15.728 1.00 86.44 182 LEU A N 1
ATOM 1394 C CA . LEU A 1 182 ? -20.994 -0.012 14.376 1.00 86.44 182 LEU A CA 1
ATOM 1395 C C . LEU A 1 182 ? -22.296 -0.798 14.197 1.00 86.44 182 LEU A C 1
ATOM 1397 O O . LEU A 1 182 ? -22.597 -1.719 14.962 1.00 86.44 182 LEU A O 1
ATOM 1401 N N . SER A 1 183 ? -23.038 -0.463 13.141 1.00 85.69 183 SER A N 1
ATOM 1402 C CA . SER A 1 183 ? -24.192 -1.258 12.716 1.00 85.69 183 SER A CA 1
ATOM 1403 C C . SER A 1 183 ? -23.752 -2.674 12.316 1.00 85.69 183 SER A C 1
ATOM 1405 O O . SER A 1 183 ? -22.665 -2.833 11.751 1.00 85.69 183 SER A O 1
ATOM 1407 N N . PRO A 1 184 ? -24.569 -3.715 12.572 1.00 82.44 184 PRO A N 1
ATOM 1408 C CA . PRO A 1 184 ? -24.311 -5.052 12.050 1.00 82.44 184 PRO A CA 1
ATOM 1409 C C . PRO A 1 184 ? -24.163 -5.022 10.527 1.00 82.44 184 PRO A C 1
ATOM 1411 O O . PRO A 1 184 ? -24.925 -4.337 9.844 1.00 82.44 184 PRO A O 1
ATOM 1414 N N . ILE A 1 185 ? -23.202 -5.777 9.994 1.00 81.81 185 ILE A N 1
ATOM 1415 C CA . ILE A 1 185 ? -22.968 -5.832 8.549 1.00 81.81 185 ILE A CA 1
ATOM 1416 C C . ILE A 1 185 ? -24.189 -6.464 7.868 1.00 81.81 185 ILE A C 1
ATOM 1418 O O . ILE A 1 185 ? -24.492 -7.639 8.079 1.00 81.81 185 ILE A O 1
ATOM 1422 N N . SER A 1 186 ? -24.886 -5.682 7.041 1.00 68.88 186 SER A N 1
ATOM 1423 C CA . SER A 1 186 ? -25.925 -6.204 6.153 1.00 68.88 186 SER A CA 1
ATOM 1424 C C . SER A 1 186 ? -25.282 -7.051 5.057 1.00 68.88 186 SER A C 1
ATOM 1426 O O . SER A 1 186 ? -24.297 -6.637 4.447 1.00 68.88 186 SER A O 1
ATOM 1428 N N . ARG A 1 187 ? -25.856 -8.224 4.773 1.00 62.31 187 ARG A N 1
ATOM 1429 C CA . ARG A 1 187 ? -25.409 -9.095 3.671 1.00 62.31 187 ARG A CA 1
ATOM 1430 C C . ARG A 1 187 ? -25.866 -8.611 2.290 1.00 62.31 187 ARG A C 1
ATOM 1432 O O . ARG A 1 187 ? -25.496 -9.220 1.295 1.00 62.31 187 ARG A O 1
ATOM 1439 N N . THR A 1 188 ? -26.672 -7.552 2.224 1.00 53.25 188 THR A N 1
ATOM 1440 C CA . THR A 1 188 ? -27.374 -7.123 1.005 1.00 53.25 188 THR A CA 1
ATOM 1441 C C . THR A 1 188 ? -26.737 -5.874 0.391 1.00 53.25 188 THR A C 1
ATOM 1443 O O . THR A 1 188 ? -27.380 -4.838 0.280 1.00 53.25 188 THR A O 1
ATOM 1446 N N . LEU A 1 189 ? -25.472 -5.965 -0.031 1.00 55.78 189 LEU A N 1
ATOM 1447 C CA . LEU A 1 189 ? -24.818 -4.907 -0.826 1.00 55.78 189 LEU A CA 1
ATOM 1448 C C . LEU A 1 189 ? -25.161 -4.979 -2.330 1.00 55.78 189 LEU A C 1
ATOM 1450 O O . LEU A 1 189 ? -24.823 -4.077 -3.089 1.00 55.78 189 LEU A O 1
ATOM 1454 N N . ALA A 1 190 ? -25.833 -6.048 -2.768 1.00 43.22 190 ALA A N 1
ATOM 1455 C CA . ALA A 1 190 ? -26.075 -6.350 -4.180 1.00 43.22 190 ALA A CA 1
ATOM 1456 C C . ALA A 1 190 ? -27.339 -5.706 -4.793 1.00 43.22 190 ALA A C 1
ATOM 1458 O O . ALA A 1 190 ? -27.573 -5.884 -5.983 1.00 43.22 190 ALA A O 1
ATOM 1459 N N . ALA A 1 191 ? -28.173 -5.008 -4.011 1.00 41.81 191 ALA A N 1
ATOM 1460 C CA . ALA A 1 191 ? -29.512 -4.587 -4.451 1.00 41.81 191 ALA A CA 1
ATOM 1461 C C . ALA A 1 191 ? -29.610 -3.141 -4.978 1.00 41.81 191 ALA A C 1
ATOM 1463 O O . ALA A 1 191 ? -30.501 -2.842 -5.765 1.00 41.81 191 ALA A O 1
ATOM 1464 N N . GLU A 1 192 ? -28.729 -2.233 -4.548 1.00 48.78 192 GLU A N 1
ATOM 1465 C CA . GLU A 1 192 ? -28.953 -0.780 -4.696 1.00 48.78 192 GLU A CA 1
ATOM 1466 C C . GLU A 1 192 ? -28.347 -0.158 -5.971 1.00 48.78 192 GLU A C 1
ATOM 1468 O O . GLU A 1 192 ? -28.488 1.039 -6.190 1.00 48.78 192 GLU A O 1
ATOM 1473 N N . ASN A 1 193 ? -27.684 -0.950 -6.825 1.00 49.34 193 ASN A N 1
ATOM 1474 C CA . ASN A 1 193 ? -26.996 -0.469 -8.039 1.00 49.34 193 ASN A CA 1
ATOM 1475 C C . ASN A 1 193 ? -27.392 -1.222 -9.328 1.00 49.34 193 ASN A C 1
ATOM 1477 O O . ASN A 1 193 ? -26.658 -1.174 -10.312 1.00 49.34 193 ASN A O 1
ATOM 1481 N N . SER A 1 194 ? -28.526 -1.936 -9.341 1.00 38.97 194 SER A N 1
ATOM 1482 C CA . SER A 1 194 ? -29.007 -2.678 -10.525 1.00 38.97 194 SER A CA 1
ATOM 1483 C C . SER A 1 194 ? -30.196 -2.031 -11.249 1.00 38.97 194 SER A C 1
ATOM 1485 O O . SER A 1 194 ? -30.759 -2.654 -12.143 1.0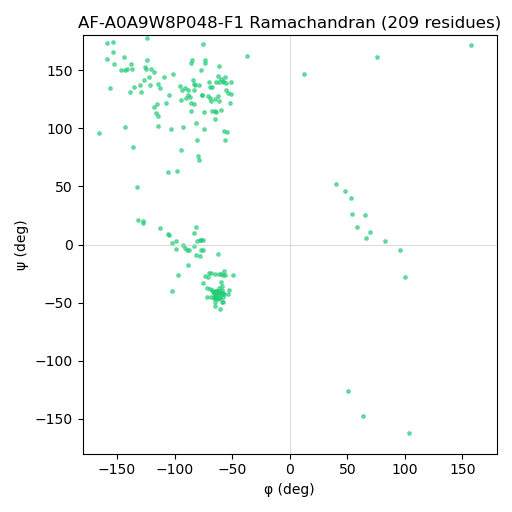0 38.97 194 SER A O 1
ATOM 1487 N N . ASP A 1 195 ? -30.579 -0.803 -10.885 1.00 38.53 195 ASP A N 1
ATOM 1488 C CA . ASP A 1 195 ? -31.637 -0.034 -11.558 1.00 38.53 195 ASP A CA 1
ATOM 1489 C C . ASP A 1 195 ? -31.056 0.971 -12.570 1.00 38.53 195 ASP A C 1
ATOM 1491 O O . ASP A 1 195 ? -31.182 2.190 -12.445 1.00 38.53 195 ASP A O 1
ATOM 1495 N N . CYS A 1 196 ? -30.384 0.452 -13.600 1.00 36.28 196 CYS A N 1
ATOM 1496 C CA . CYS A 1 196 ? -30.267 1.171 -14.866 1.00 36.28 196 CYS A CA 1
ATOM 1497 C C . CYS A 1 196 ? -31.573 0.969 -15.648 1.00 36.28 196 CYS A C 1
ATOM 1499 O O . CYS A 1 196 ? -31.632 0.149 -16.560 1.00 36.28 196 CYS A O 1
ATOM 1501 N N . GLY A 1 197 ? -32.623 1.684 -15.225 1.00 36.97 197 GLY A N 1
ATOM 1502 C CA . GLY A 1 197 ? -34.000 1.532 -15.699 1.00 36.97 197 GLY A CA 1
ATOM 1503 C C . GLY A 1 197 ? -34.168 1.694 -17.211 1.00 36.97 197 GLY A C 1
ATOM 1504 O O . GLY A 1 197 ? -34.433 2.792 -17.706 1.00 36.97 197 GLY A O 1
ATOM 1505 N N . ASP A 1 198 ? -34.048 0.579 -17.928 1.00 44.16 198 ASP A N 1
ATOM 1506 C CA . ASP A 1 198 ? -34.263 0.482 -19.368 1.00 44.16 198 ASP A CA 1
ATOM 1507 C C . ASP A 1 198 ? -35.738 0.784 -19.671 1.00 44.16 198 ASP A C 1
ATOM 1509 O O . ASP A 1 198 ? -36.647 0.047 -19.280 1.00 44.16 198 ASP A O 1
ATOM 1513 N N . SER A 1 199 ? -35.977 1.953 -20.262 1.00 42.62 199 SER A N 1
ATOM 1514 C CA . SER A 1 199 ? -37.298 2.581 -20.359 1.00 42.62 199 SER A CA 1
ATOM 1515 C C . SER A 1 199 ? -37.591 3.070 -21.778 1.00 42.62 199 SER A C 1
ATOM 1517 O O . SER A 1 199 ? -38.067 4.182 -22.001 1.00 42.62 199 SER A O 1
ATOM 1519 N N . ASP A 1 200 ? -37.366 2.174 -22.741 1.00 43.16 200 ASP A N 1
ATOM 1520 C CA . ASP A 1 200 ? -37.967 2.227 -24.076 1.00 43.16 200 ASP A CA 1
ATOM 1521 C C . ASP A 1 200 ? -39.504 2.300 -23.959 1.00 43.16 200 ASP A C 1
ATOM 1523 O O . ASP A 1 200 ? -40.182 1.289 -23.775 1.00 43.16 200 ASP A O 1
ATOM 1527 N N . ASN A 1 201 ? -40.062 3.510 -24.040 1.00 40.94 201 ASN A N 1
ATOM 1528 C CA . ASN A 1 201 ? -41.466 3.779 -24.366 1.00 40.94 201 ASN A CA 1
ATOM 1529 C C . ASN A 1 201 ? -41.659 5.264 -24.713 1.00 40.94 201 ASN A C 1
ATOM 1531 O O . ASN A 1 201 ? -41.916 6.083 -23.834 1.00 40.94 201 ASN A O 1
ATOM 1535 N N . ASP A 1 202 ? -41.633 5.592 -26.006 1.00 38.34 202 ASP A N 1
ATOM 1536 C CA . ASP A 1 202 ? -42.371 6.754 -26.512 1.00 38.34 202 ASP A CA 1
ATOM 1537 C C . ASP A 1 202 ? -43.082 6.385 -27.823 1.00 38.34 202 ASP A C 1
ATOM 1539 O O . ASP A 1 202 ? -42.568 6.521 -28.934 1.00 38.34 202 ASP A O 1
ATOM 1543 N N . SER A 1 203 ? -44.261 5.780 -27.668 1.00 45.69 203 SER A N 1
ATOM 1544 C CA . SER A 1 203 ? -45.097 5.302 -28.766 1.00 45.69 203 SER A CA 1
ATOM 1545 C C . SER A 1 203 ? -46.139 6.356 -29.151 1.00 45.69 203 SER A C 1
ATOM 1547 O O . SER A 1 203 ? -47.297 6.254 -28.733 1.00 45.69 203 SER A O 1
ATOM 1549 N N . ASP A 1 204 ? -45.758 7.354 -29.952 1.00 45.34 204 ASP A N 1
ATOM 1550 C CA . ASP A 1 204 ? -46.741 8.281 -30.531 1.00 45.34 204 ASP A CA 1
ATOM 1551 C C . ASP A 1 204 ? -47.371 7.732 -31.828 1.00 45.34 204 ASP A C 1
ATOM 1553 O O . ASP A 1 204 ? -46.896 6.782 -32.459 1.00 45.34 204 ASP A O 1
ATOM 1557 N N . SER A 1 205 ? -48.539 8.267 -32.169 1.00 44.88 205 SER A N 1
ATOM 1558 C CA . SER A 1 205 ? -49.625 7.507 -32.768 1.00 44.88 205 SER A CA 1
ATOM 1559 C C . SER A 1 205 ? -50.126 8.063 -34.106 1.00 44.88 205 SER A C 1
ATOM 1561 O O . SER A 1 205 ? -49.927 9.211 -34.493 1.00 44.88 205 SER A O 1
ATOM 1563 N N . GLN A 1 206 ? -50.769 7.171 -34.858 1.00 43.84 206 GLN A N 1
ATOM 1564 C CA . GLN A 1 206 ? -51.189 7.343 -36.249 1.00 43.84 206 GLN A CA 1
ATOM 1565 C C . GLN A 1 206 ? -51.990 8.630 -36.529 1.00 43.84 206 GLN A C 1
ATOM 1567 O O . GLN A 1 206 ? -53.006 8.875 -35.881 1.00 43.84 206 GLN A O 1
ATOM 1572 N N . ASN A 1 207 ? -51.725 9.286 -37.668 1.00 37.59 207 ASN A N 1
ATOM 1573 C CA . ASN A 1 207 ? -52.808 9.632 -38.602 1.00 37.59 207 ASN A CA 1
ATOM 1574 C C . ASN A 1 207 ? -52.345 9.841 -40.062 1.00 37.59 207 ASN A C 1
ATOM 1576 O O . ASN A 1 207 ? -51.358 10.510 -40.332 1.00 37.59 207 ASN A O 1
ATOM 1580 N N . LYS A 1 208 ? -53.132 9.237 -40.967 1.00 42.78 208 LYS A N 1
ATOM 1581 C CA . LYS A 1 208 ? -53.595 9.635 -42.322 1.00 42.78 208 LYS A CA 1
ATOM 1582 C C . LYS A 1 208 ? -52.909 10.848 -43.002 1.00 42.78 208 LYS A C 1
ATOM 1584 O O . LYS A 1 208 ? -52.688 11.881 -42.390 1.00 42.78 208 LYS A O 1
ATOM 1589 N N . THR A 1 209 ? -52.747 10.875 -44.330 1.00 37.09 209 THR A N 1
ATOM 1590 C CA . THR A 1 209 ? -53.764 10.496 -45.340 1.00 37.09 209 THR A CA 1
ATOM 1591 C C . THR A 1 209 ? -53.131 10.143 -46.697 1.00 37.09 209 THR A C 1
ATOM 1593 O O . THR A 1 209 ? -52.012 10.550 -46.981 1.00 37.09 209 THR A O 1
ATOM 1596 N N . SER A 1 210 ? -53.856 9.402 -47.538 1.00 42.03 210 SER A N 1
ATOM 1597 C CA . SER A 1 210 ? -53.465 9.020 -48.904 1.00 42.03 210 SER A CA 1
ATOM 1598 C C . SER A 1 210 ? -53.459 10.187 -49.901 1.00 42.03 210 SER A C 1
ATOM 1600 O O . SER A 1 210 ? -54.438 10.935 -49.944 1.00 42.03 210 SER A O 1
ATOM 1602 N N . LEU A 1 211 ? -52.457 10.229 -50.788 1.00 40.44 211 LEU A N 1
ATOM 1603 C CA . LEU A 1 211 ? -52.614 9.987 -52.237 1.00 40.44 211 LEU A CA 1
ATOM 1604 C C . LEU A 1 211 ? -51.251 9.809 -52.928 1.00 40.44 211 LEU A C 1
ATOM 1606 O O . LEU A 1 211 ? -50.295 10.489 -52.501 1.00 40.44 211 LEU A O 1
#

Solvent-accessible surface area (backbone atoms only — not comparable to full-atom values): 13195 Å² total; per-residue (Å²): 125,46,78,57,96,92,38,57,25,39,76,43,74,62,49,56,78,86,82,81,56,83,67,50,48,56,70,59,30,38,52,45,46,52,28,50,52,49,51,55,57,48,49,47,53,52,51,50,54,49,52,54,50,22,59,75,47,69,42,92,70,76,90,46,64,40,66,60,67,72,45,82,46,74,45,71,43,80,92,76,43,54,56,80,90,72,74,54,48,56,71,63,52,72,67,40,59,81,95,62,56,48,43,56,30,42,32,34,68,55,75,68,92,85,56,81,60,80,76,74,81,79,64,52,66,45,42,47,38,65,50,66,61,98,89,56,92,45,34,38,33,37,48,85,68,40,54,58,32,83,81,37,73,55,39,80,71,26,50,13,52,61,45,48,49,54,47,49,75,70,60,75,86,47,72,66,41,55,50,58,69,50,76,80,80,71,86,73,79,80,70,89,81,74,79,79,76,85,71,94,77,85,86,83,77,91,78,87,81,93,132

Secondary structure (DSSP, 8-state):
-EEETTEEEEEE--S--SSS-SS--HHHHHHHHHHHHHHHHHHHHHHHHHHHHHHHTT----TTEEEPP-EEEEE--TTS---GGG---HHHHHTS-GGG-SEEEEEEE---TT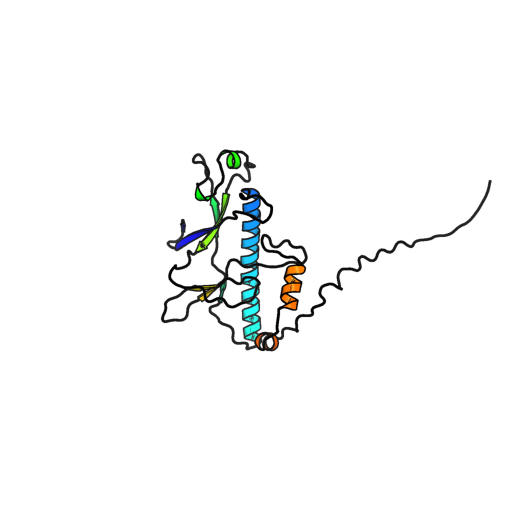--------SBT-EEEEES-TTS--EEEEES-B---TTS-SSTT--HHHHHHHHHHH----HHHHHTTPPP--S--SSTT------------------

Mean predicted aligned error: 11.5 Å

Organism: NCBI:txid2804962